Protein 1T7F (pdb70)

Sequence (258 aa):
CQPIFLNVLEAIEPGVVCAGHDNNQPDSFAALLSSLNELGERQLVHVVKWAKALPGFRNLHVDDQMAVIQYSWMGLMVFAMGWRSFTNVNSRMLYFAPDLVFNEYRMHKSRMYSQCVRMRHLSQEFGWLQITPQEFLCMKALLLFSIIP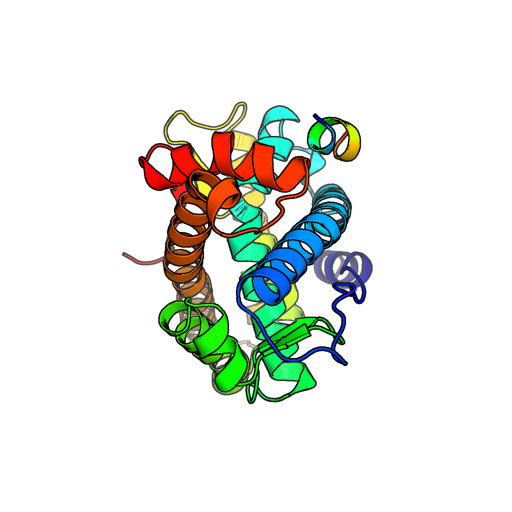VDGLKNQKFFDELRMNYIKELDRIIACKRKNPTSCSRRFYQLTKLLDSVQPIARELHQFTFDLLIKSHMVSVDFPEMMAEIISVQVPKILSGKVKPIYFHTGLLWDLLT

Foldseek 3Di:
DDPVQLVQLVVLDDDAQAQPQDPVDDDAQQRLQLSLQSSLVRVLVSLLSSQVSHPLLVVADPQVNVQLSLQQSLLLLLLVQLCCCCVPPNLQWRPSHPHRTGHQVNLVNNVNVVLRVLSSVLSNLCVVLVPDPSLSSLLSSLSSLFKFFPVADPCNPSSVVVNVVSLVVNLCVLCVPPPDPVSSVVNSVSSLVSSQSSVVSSLVVLVVVLVCLVCVVVRNHDHDDVRNVSSVPPSVCDVVPRMGGHHPPD/DVVVVVVD

InterPro domains:
  IPR000536 Nuclear hormone receptor, ligand-binding domain [PF00104] (690-869)
  IPR000536 Nuclear hormone receptor, ligand-binding domain [PS51843] (660-891)
  IPR000536 Nuclear hormone receptor, ligand-binding domain [SM00430] (698-862)
  IPR001103 Androgen receptor [PF02166] (6-446)
  IPR001103 Androgen receptor [PR00521] (6-25)
  IPR001103 Androgen receptor [PR00521] (27-45)
  IPR001103 Androgen receptor [PR00521] (166-185)
  IPR001103 Androgen receptor [PR00521] (215-235)
  IPR001103 Androgen receptor [PR00521] (261-281)
  IPR001103 Androgen receptor [PR00521] (298-318)
  IPR001103 Androgen receptor [PR00521] (343-365)
  IPR001103 Androgen receptor [PR00521] (379-398)
  IPR001103 Androgen receptor [PR00521] (429-446)
  IPR001628 Zinc finger, nuclear hormone receptor-type [PF00105] (549-617)
  IPR001628 Zinc finger, nuclear hormone receptor-type [PR00047] (551-567)
  IPR001628 Zinc finger, nuclear hormone receptor-type [PR00047] (567-582)
  IPR001628 Zinc finger, nuclear hormone receptor-type [PR00047] (600-608)
  IPR001628 Zinc finger, nuclear hormone receptor-type [PR00047] (608-616)
  IPR001628 Zinc finger, nuclear hormone receptor-type [PS00031] (551-577)
  IPR001628 Zinc finger, nuclear hormone receptor-type [PS51030] (548-623)

Radius of gyration: 18.04 Å; Cα contacts (8 Å, |Δi|>4): 314; chains: 2; bounding box: 49×42×50 Å

B-factor: mean 25.11, std 8.71, range [12.33, 57.32]

Solvent-accessible surface area: 12444 Å² total; per-residue (Å²): 180,128,70,124,29,34,62,45,3,122,86,37,60,47,58,118,23,59,2,56,21,69,71,143,108,114,35,45,15,28,40,0,8,28,15,26,7,60,8,8,23,90,20,1,51,61,15,0,117,13,0,69,48,6,42,28,0,190,96,4,77,53,49,2,17,24,15,1,1,15,16,5,6,18,6,4,19,8,0,15,4,0,34,60,0,54,72,79,24,116,8,172,41,0,38,19,0,60,32,0,31,0,66,90,130,24,1,126,64,0,149,10,92,67,21,0,40,95,2,64,88,4,0,50,46,0,23,151,31,143,9,54,71,73,4,6,16,0,0,13,0,0,4,0,0,5,6,37,24,91,130,31,16,138,46,49,169,96,0,71,91,12,26,108,51,3,38,85,27,0,64,144,23,2,48,96,192,73,206,81,103,81,39,25,72,171,18,56,124,66,0,2,88,5,6,16,44,0,14,46,6,3,117,53,12,5,75,39,15,57,63,4,29,109,89,19,141,138,32,83,6,105,31,27,103,11,10,28,69,3,0,61,70,21,0,36,62,6,33,79,37,106,2,112,37,48,100,60,57,187,56,92,4,100,97,41,10,100

Structure (mmCIF, N/CA/C/O backbone):
data_1T7F
#
_entry.id   1T7F
#
_cell.length_a   54.225
_cell.length_b   66.327
_cell.length_c   69.407
_cell.angle_alpha   90.00
_cell.angle_beta   90.00
_cell.angle_gamma   90.00
#
_symmetry.space_group_name_H-M   'P 21 21 21'
#
loop_
_entity.id
_entity.type
_entity.pdbx_description
1 polymer 'Androgen receptor'
2 polymer 'LxxLL motif peptide'
3 non-polymer 5-ALPHA-DIHYDROTESTOSTERONE
4 water water
#
loop_
_atom_site.group_PDB
_atom_site.id
_atom_site.type_symbol
_atom_site.label_atom_id
_atom_site.label_alt_id
_atom_site.label_comp_id
_atom_site.label_asym_id
_atom_site.label_entity_id
_atom_site.label_seq_id
_atom_site.pdbx_PDB_ins_code
_atom_site.Cartn_x
_atom_site.Cartn_y
_atom_site.Cartn_z
_atom_site.occupancy
_atom_site.B_iso_or_equiv
_atom_site.auth_seq_id
_atom_site.auth_comp_id
_atom_site.auth_asym_id
_atom_site.auth_atom_id
_atom_site.pdbx_PDB_model_num
ATOM 1 N N . CYS A 1 19 ? -21.351 31.645 56.181 1.00 50.12 669 CYS A N 1
ATOM 2 C CA . CYS A 1 19 ? -20.441 30.689 56.874 1.00 50.17 669 CYS A CA 1
ATOM 3 C C . CYS A 1 19 ? -19.545 29.965 55.870 1.00 47.72 669 CYS A C 1
ATOM 4 O O . CYS A 1 19 ? -20.025 29.210 55.027 1.00 48.31 669 CYS A O 1
ATOM 7 N N . GLN A 1 20 ? -18.242 30.203 55.969 1.00 45.77 670 GLN A N 1
ATOM 8 C CA . GLN A 1 20 ? -17.274 29.581 55.074 1.00 43.16 670 GLN A CA 1
ATOM 9 C C . GLN A 1 20 ? -17.058 28.101 55.386 1.00 39.03 670 GLN A C 1
ATOM 10 O O . GLN A 1 20 ? -16.939 27.710 56.548 1.00 38.17 670 GLN A O 1
ATOM 16 N N . PRO A 1 21 ? -17.022 27.255 54.345 1.00 35.58 671 PRO A N 1
ATOM 17 C CA . PRO A 1 21 ? -16.810 25.821 54.549 1.00 32.38 671 PRO A CA 1
ATOM 18 C C . PRO A 1 21 ? -15.318 25.562 54.755 1.00 29.86 671 PRO A C 1
ATOM 19 O O . PRO A 1 21 ? -14.604 25.205 53.821 1.00 28.29 671 PRO A O 1
ATOM 23 N N . ILE A 1 22 ? -14.860 25.761 55.986 1.00 27.05 672 ILE A N 1
ATOM 24 C CA . ILE A 1 22 ? -13.454 25.578 56.343 1.00 24.91 672 ILE A CA 1
ATOM 25 C C . ILE A 1 22 ? -12.843 24.266 55.855 1.00 22.08 672 ILE A C 1
ATOM 26 O O . ILE A 1 22 ? -11.832 24.277 55.154 1.00 21.11 672 ILE A O 1
ATOM 31 N N . PHE A 1 23 ? -13.445 23.144 56.237 1.00 21.93 673 PHE A N 1
ATOM 32 C CA . PHE A 1 23 ? -12.945 21.832 55.835 1.00 20.06 673 PHE A CA 1
ATOM 33 C C . PHE A 1 23 ? -12.802 21.720 54.315 1.00 20.12 673 PHE A C 1
ATOM 34 O O . PHE A 1 23 ? -11.737 21.364 53.806 1.00 17.37 673 PHE A O 1
ATOM 42 N N . LEU A 1 24 ? -13.873 22.023 53.587 1.00 19.58 674 LEU A N 1
ATOM 43 C CA . LEU A 1 24 ? -13.825 21.951 52.129 1.00 20.51 674 LEU A CA 1
ATOM 44 C C . LEU A 1 24 ? -12.842 22.942 51.530 1.00 19.43 674 LEU A C 1
ATOM 45 O O . LEU A 1 24 ? -12.180 22.635 50.539 1.00 21.04 674 LEU A O 1
ATOM 50 N N . ASN A 1 25 ? -12.748 24.128 52.125 1.00 18.73 675 ASN A N 1
ATOM 51 C CA . ASN A 1 25 ? -11.805 25.135 51.650 1.00 19.47 675 ASN A CA 1
ATOM 52 C C . ASN A 1 25 ? -10.410 24.524 51.679 1.00 17.68 675 ASN A C 1
ATOM 53 O O . ASN A 1 25 ? -9.630 24.688 50.742 1.00 17.37 675 ASN A O 1
ATOM 58 N N . VAL A 1 26 ? -10.099 23.818 52.762 1.00 16.17 676 VAL A N 1
ATOM 59 C CA . VAL A 1 26 ? -8.783 23.203 52.900 1.00 16.02 676 VAL A CA 1
ATOM 60 C C . VAL A 1 26 ? -8.547 22.121 51.858 1.00 16.78 676 VAL A C 1
ATOM 61 O O . VAL A 1 26 ? -7.508 22.114 51.197 1.00 15.02 676 VAL A O 1
ATOM 65 N N . LEU A 1 27 ? -9.500 21.204 51.704 1.00 14.96 677 LEU A N 1
ATOM 66 C CA . LEU A 1 27 ? -9.333 20.132 50.726 1.00 14.28 677 LEU A CA 1
ATOM 67 C C . LEU A 1 27 ? -9.107 20.665 49.312 1.00 16.02 677 LEU A C 1
ATOM 68 O O . LEU A 1 27 ? -8.288 20.130 48.573 1.00 15.63 677 LEU A O 1
ATOM 73 N N . GLU A 1 28 ? -9.826 21.718 48.930 1.00 15.57 678 GLU A N 1
ATOM 74 C CA . GLU A 1 28 ? -9.651 22.272 47.592 1.00 17.61 678 GLU A CA 1
ATOM 75 C C . GLU A 1 28 ? -8.278 22.923 47.459 1.00 18.18 678 GLU A C 1
ATOM 76 O O . GLU A 1 28 ? -7.607 22.788 46.436 1.00 19.13 678 GLU A O 1
ATOM 82 N N . ALA A 1 29 ? -7.862 23.615 48.513 1.00 17.06 679 ALA A N 1
ATOM 83 C CA . ALA A 1 29 ? -6.581 24.309 48.525 1.00 16.73 679 ALA A CA 1
ATOM 84 C C . ALA A 1 29 ? -5.355 23.409 48.407 1.00 17.87 679 ALA A C 1
ATOM 85 O O . ALA A 1 29 ? -4.361 23.787 47.782 1.00 18.24 679 ALA A O 1
ATOM 87 N N . ILE A 1 30 ? -5.416 22.222 49.001 1.00 17.17 680 ILE A N 1
ATOM 88 C CA . ILE A 1 30 ? -4.269 21.316 48.981 1.00 16.88 680 ILE A CA 1
ATOM 89 C C . ILE A 1 30 ? -4.277 20.279 47.866 1.00 17.74 680 ILE A C 1
ATOM 90 O O . ILE A 1 30 ? -3.313 19.531 47.715 1.00 18.03 680 ILE A O 1
ATOM 95 N N . GLU A 1 31 ? -5.355 20.238 47.092 1.00 17.05 681 GLU A N 1
ATOM 96 C CA . GLU A 1 31 ? -5.474 19.264 46.007 1.00 18.97 681 GLU A CA 1
ATOM 97 C C . GLU A 1 31 ? -4.294 19.396 45.040 1.00 19.19 681 GLU A C 1
ATOM 98 O O . GLU A 1 31 ? -4.042 20.473 44.500 1.00 20.15 681 GLU A O 1
ATOM 104 N N . PRO A 1 32 ? -3.552 18.297 44.815 1.00 20.16 682 PRO A N 1
ATOM 105 C CA . PRO A 1 32 ? -2.401 18.324 43.908 1.00 21.72 682 PRO A CA 1
ATOM 106 C C . PRO A 1 32 ? -2.762 18.744 42.496 1.00 22.74 682 PRO A C 1
ATOM 107 O O . PRO A 1 32 ? -3.875 18.503 42.027 1.00 23.14 682 PRO A O 1
ATOM 111 N N . GLY A 1 33 ? -1.811 19.381 41.828 1.00 23.56 683 GLY A N 1
ATOM 112 C CA . GLY A 1 33 ? -2.033 19.805 40.464 1.00 23.35 683 GLY A CA 1
ATOM 113 C C . GLY A 1 33 ? -1.743 18.651 39.525 1.00 22.55 683 GLY A C 1
ATOM 114 O O . GLY A 1 33 ? -1.644 17.497 39.953 1.00 22.18 683 GLY A O 1
ATOM 115 N N . VAL A 1 34 ? -1.593 18.965 38.244 1.00 21.81 684 VAL A N 1
ATOM 116 C CA . VAL A 1 34 ? -1.317 17.962 37.225 1.00 21.39 684 VAL A CA 1
ATOM 117 C C . VAL A 1 34 ? 0.059 17.322 37.379 1.00 20.35 684 VAL A C 1
ATOM 118 O O . VAL A 1 34 ? 1.052 18.009 37.6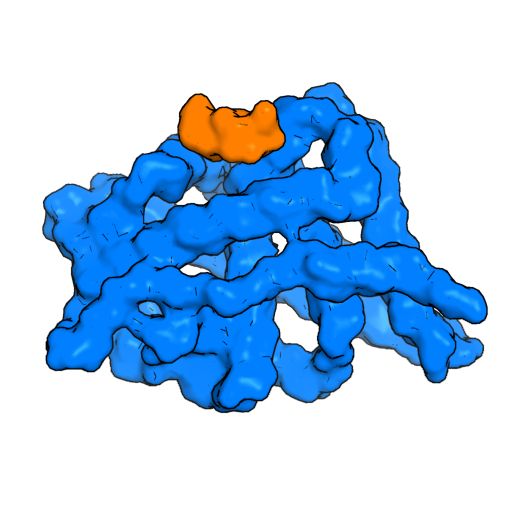42 1.00 22.57 684 VAL A O 1
ATOM 122 N N . VAL A 1 35 ? 0.117 16.004 37.216 1.00 17.97 685 VAL A N 1
ATOM 123 C CA . VAL A 1 35 ? 1.382 15.283 37.294 1.00 18.44 685 VAL A CA 1
ATOM 124 C C . VAL A 1 35 ? 1.558 14.496 35.997 1.00 17.57 685 VAL A C 1
ATOM 125 O O . VAL A 1 35 ? 0.673 13.746 35.594 1.00 17.68 685 VAL A O 1
ATOM 129 N N . CYS A 1 36 ? 2.700 14.680 35.343 1.00 18.21 686 CYS A N 1
ATOM 130 C CA . CYS A 1 36 ? 2.980 13.986 34.092 1.00 19.17 686 CYS A CA 1
ATOM 131 C C . CYS A 1 36 ? 3.855 12.765 34.334 1.00 18.31 686 CYS A C 1
ATOM 132 O O . CYS A 1 36 ? 4.631 12.721 35.291 1.00 19.38 686 CYS A O 1
ATOM 135 N N . ALA A 1 37 ? 3.730 11.778 33.454 1.00 17.79 687 ALA A N 1
ATOM 136 C CA . ALA A 1 37 ? 4.481 10.535 33.567 1.00 18.73 687 ALA A CA 1
ATOM 137 C C . ALA A 1 37 ? 5.853 10.575 32.899 1.00 19.53 687 ALA A C 1
ATOM 138 O O . ALA A 1 37 ? 6.756 9.841 33.300 1.00 20.36 687 ALA A O 1
ATOM 140 N N . GLY A 1 38 ? 5.999 11.418 31.880 1.00 20.37 688 GLY A N 1
ATOM 141 C CA . GLY A 1 38 ? 7.261 11.514 31.162 1.00 19.11 688 GLY A CA 1
ATOM 142 C C . GLY A 1 38 ? 7.372 10.445 30.086 1.00 19.72 688 GLY A C 1
ATOM 143 O O . GLY A 1 38 ? 8.457 10.162 29.577 1.00 20.73 688 GLY A O 1
ATOM 144 N N . HIS A 1 39 ? 6.237 9.853 29.735 1.00 18.67 689 HIS A N 1
ATOM 145 C CA . HIS A 1 39 ? 6.183 8.793 28.733 1.00 18.20 689 HIS A CA 1
ATOM 146 C C . HIS A 1 39 ? 6.457 9.298 27.320 1.00 18.33 689 HIS A C 1
ATOM 147 O O . HIS A 1 39 ? 6.056 10.407 26.965 1.00 19.18 689 HIS A O 1
ATOM 154 N N . ASP A 1 40 ? 7.137 8.485 26.514 1.00 19.43 690 ASP A N 1
ATOM 155 C CA . ASP A 1 40 ? 7.418 8.860 25.127 1.00 19.25 690 ASP A CA 1
ATOM 156 C C . ASP A 1 40 ? 6.294 8.303 24.259 1.00 18.76 690 ASP A C 1
ATOM 157 O O . ASP A 1 40 ? 6.285 7.119 23.919 1.00 18.94 690 ASP A O 1
ATOM 162 N N . ASN A 1 41 ? 5.352 9.170 23.908 1.00 18.95 691 ASN A N 1
ATOM 163 C CA . ASN A 1 41 ? 4.204 8.784 23.105 1.00 20.31 691 ASN A CA 1
ATOM 164 C C . ASN A 1 41 ? 4.501 8.667 21.621 1.00 23.16 691 ASN A C 1
ATOM 165 O O . ASN A 1 41 ? 3.633 8.286 20.834 1.00 23.31 691 ASN A O 1
ATOM 170 N N . ASN A 1 42 ? 5.732 8.980 21.236 1.00 22.87 692 ASN A N 1
ATOM 171 C CA . ASN A 1 42 ? 6.113 8.887 19.833 1.00 26.31 692 ASN A CA 1
ATOM 172 C C . ASN A 1 42 ? 6.580 7.473 19.490 1.00 27.58 692 ASN A C 1
ATOM 173 O O . ASN A 1 42 ? 6.641 7.096 18.318 1.00 30.63 692 ASN A O 1
ATOM 178 N N . GLN A 1 43 ? 6.895 6.689 20.517 1.00 28.67 693 GLN A N 1
ATOM 179 C CA . GLN A 1 43 ? 7.350 5.314 20.330 1.00 30.84 693 GLN A CA 1
ATOM 180 C C . GLN A 1 43 ? 6.167 4.358 20.288 1.00 30.19 693 GLN A C 1
ATOM 181 O O . GLN A 1 43 ? 5.141 4.601 20.922 1.00 29.45 693 GLN A O 1
ATOM 187 N N . PRO A 1 44 ? 6.289 3.261 19.524 1.00 29.53 694 PRO A N 1
ATOM 188 C CA . PRO A 1 44 ? 5.186 2.299 19.459 1.00 28.63 694 PRO A CA 1
ATOM 189 C C . PRO A 1 44 ? 4.998 1.730 20.866 1.00 27.44 694 PRO A C 1
ATOM 190 O O . PRO A 1 44 ? 5.969 1.581 21.606 1.00 28.98 694 PRO A O 1
ATOM 194 N N . ASP A 1 45 ? 3.762 1.415 21.233 1.00 24.98 695 ASP A N 1
ATOM 195 C CA . ASP A 1 45 ? 3.484 0.878 22.562 1.00 25.28 695 ASP A CA 1
ATOM 196 C C . ASP A 1 45 ? 4.160 -0.460 22.826 1.00 24.24 695 ASP A C 1
ATOM 197 O O . ASP A 1 45 ? 4.237 -1.313 21.943 1.00 25.25 695 ASP A O 1
ATOM 202 N N . SER A 1 46 ? 4.648 -0.632 24.050 1.00 23.99 696 SER A N 1
ATOM 203 C CA . SER A 1 46 ? 5.280 -1.878 24.463 1.00 23.29 696 SER A CA 1
ATOM 204 C C . SER A 1 46 ? 5.003 -2.057 25.949 1.00 21.76 696 SER A C 1
ATOM 205 O O . SER A 1 46 ? 4.880 -1.077 26.692 1.00 19.32 696 SER A O 1
ATOM 208 N N . PHE A 1 47 ? 4.890 -3.308 26.375 1.00 19.83 697 PHE A N 1
ATOM 209 C CA . PHE A 1 47 ? 4.631 -3.613 27.777 1.00 19.13 697 PHE A CA 1
ATOM 210 C C . PHE A 1 47 ? 5.646 -2.944 28.698 1.00 20.33 697 PHE A C 1
ATOM 211 O O . PHE A 1 47 ? 5.278 -2.231 29.630 1.00 19.38 697 PHE A O 1
ATOM 219 N N . ALA A 1 48 ? 6.927 -3.178 28.437 1.00 19.74 698 ALA A N 1
ATOM 220 C CA . ALA A 1 48 ? 7.973 -2.607 29.271 1.00 19.57 698 ALA A CA 1
ATOM 221 C C . ALA A 1 48 ? 7.899 -1.087 29.384 1.00 19.63 698 ALA A C 1
ATOM 222 O O . ALA A 1 48 ? 7.989 -0.543 30.482 1.00 19.32 698 ALA A O 1
ATOM 224 N N . ALA A 1 49 ? 7.745 -0.399 28.256 1.00 19.14 699 ALA A N 1
ATOM 225 C CA . ALA A 1 49 ? 7.682 1.059 28.280 1.00 18.51 699 ALA A CA 1
ATOM 226 C C . ALA A 1 49 ? 6.442 1.563 29.020 1.00 17.22 699 ALA A C 1
ATOM 227 O O . ALA A 1 49 ? 6.522 2.495 29.827 1.00 17.15 699 ALA A O 1
ATOM 229 N N . LEU A 1 50 ? 5.295 0.954 28.745 1.00 17.08 700 LEU A N 1
ATOM 230 C CA . LEU A 1 50 ? 4.061 1.369 29.399 1.00 15.99 700 LEU A CA 1
ATOM 231 C C . LEU A 1 50 ? 4.114 1.168 30.910 1.00 14.65 700 LEU A C 1
ATOM 232 O O . LEU A 1 50 ? 3.760 2.071 31.669 1.00 15.76 700 LEU A O 1
ATOM 237 N N . LEU A 1 51 ? 4.563 -0.003 31.354 1.00 15.67 701 LEU A N 1
ATOM 238 C CA . LEU A 1 51 ? 4.638 -0.257 32.789 1.00 15.25 701 LEU A CA 1
ATOM 239 C C . LEU A 1 51 ? 5.754 0.543 33.460 1.00 17.17 701 LEU A C 1
ATOM 240 O O . LEU A 1 51 ? 5.613 0.961 34.612 1.00 16.05 701 LEU A O 1
ATOM 245 N N . SER A 1 52 ? 6.860 0.772 32.754 1.00 17.57 702 SER A N 1
ATOM 246 C CA . SER A 1 52 ? 7.927 1.578 33.337 1.00 18.16 702 SER A CA 1
ATOM 247 C C . SER A 1 52 ? 7.411 3.010 33.542 1.00 17.10 702 SER A C 1
ATOM 248 O O . SER A 1 52 ? 7.730 3.650 34.540 1.00 15.80 702 SER A O 1
ATOM 251 N N . SER A 1 53 ? 6.606 3.506 32.601 1.00 15.84 703 SER A N 1
ATOM 252 C CA . SER A 1 53 ? 6.048 4.849 32.724 1.00 15.92 703 SER A CA 1
ATOM 253 C C . SER A 1 53 ? 5.006 4.911 33.838 1.00 14.52 703 SER A C 1
ATOM 254 O O . SER A 1 53 ? 4.920 5.903 34.560 1.00 14.99 703 SER A O 1
ATOM 257 N N . LEU A 1 54 ? 4.215 3.854 33.988 1.00 14.47 704 LEU A N 1
ATOM 258 C CA . LEU A 1 54 ? 3.236 3.837 35.066 1.00 14.92 704 LEU A CA 1
ATOM 259 C C . LEU A 1 54 ? 3.978 3.853 36.404 1.00 15.68 704 LEU A C 1
ATOM 260 O O . LEU A 1 54 ? 3.580 4.561 37.320 1.00 14.44 704 LEU A O 1
ATOM 265 N N . ASN A 1 55 ? 5.070 3.092 36.502 1.00 15.45 705 ASN A N 1
ATOM 266 C CA . ASN A 1 55 ? 5.858 3.055 37.736 1.00 15.80 705 ASN A CA 1
ATOM 267 C C . ASN A 1 55 ? 6.444 4.432 38.060 1.00 16.12 705 ASN A C 1
ATOM 268 O O . ASN A 1 55 ? 6.411 4.868 39.211 1.00 15.43 705 ASN A O 1
ATOM 273 N N . GLU A 1 56 ? 6.975 5.115 37.048 1.00 16.85 706 GLU A N 1
ATOM 274 C CA . GLU A 1 56 ? 7.543 6.449 37.245 1.00 16.64 706 GLU A CA 1
ATOM 275 C C . GLU A 1 56 ? 6.438 7.423 37.665 1.00 15.24 706 GLU A C 1
ATOM 276 O O . GLU A 1 56 ? 6.652 8.280 38.519 1.00 17.05 706 GLU A O 1
ATOM 282 N N . LEU A 1 57 ? 5.254 7.282 37.071 1.00 14.73 707 LEU A N 1
ATOM 283 C CA . LEU A 1 57 ? 4.127 8.145 37.418 1.00 15.45 707 LEU A CA 1
ATOM 284 C C . LEU A 1 57 ? 3.739 7.885 38.874 1.00 16.19 707 LEU A C 1
ATOM 285 O O . LEU A 1 57 ? 3.395 8.808 39.611 1.00 15.58 707 LEU A O 1
ATOM 290 N N . GLY A 1 58 ? 3.791 6.620 39.280 1.00 14.66 708 GLY A N 1
ATOM 291 C CA . GLY A 1 58 ? 3.468 6.278 40.651 1.00 16.29 708 GLY A CA 1
ATOM 292 C C . GLY A 1 58 ? 4.439 6.948 41.603 1.00 16.71 708 GLY A C 1
ATOM 293 O O . GLY A 1 58 ? 4.042 7.499 42.630 1.00 16.58 708 GLY A O 1
ATOM 294 N N . GLU A 1 59 ? 5.723 6.906 41.259 1.00 16.40 709 GLU A N 1
ATOM 295 C CA . GLU A 1 59 ? 6.752 7.520 42.094 1.00 18.53 709 GLU A CA 1
ATOM 296 C C . GLU A 1 59 ? 6.518 9.031 42.200 1.00 17.89 709 GLU A C 1
ATOM 297 O O . GLU A 1 59 ? 6.610 9.609 43.282 1.00 19.58 709 GLU A O 1
ATOM 303 N N . ARG A 1 60 ? 6.209 9.663 41.074 1.00 16.93 710 ARG A N 1
ATOM 304 C CA . ARG A 1 60 ? 5.958 11.098 41.050 1.00 16.78 710 ARG A CA 1
ATOM 305 C C . ARG A 1 60 ? 4.710 11.459 41.838 1.00 17.66 710 ARG A C 1
ATOM 306 O O . ARG A 1 60 ? 4.713 12.436 42.590 1.00 18.19 710 ARG A O 1
ATOM 314 N N . GLN A 1 61 ? 3.644 10.676 41.674 1.00 16.74 711 GLN A N 1
ATOM 315 C CA . GLN A 1 61 ? 2.416 10.937 42.410 1.00 17.08 711 GLN A CA 1
ATOM 316 C C . GLN A 1 61 ? 2.604 10.694 43.907 1.00 17.69 711 GLN A C 1
ATOM 317 O O . GLN A 1 61 ? 2.010 11.388 44.721 1.00 18.09 711 GLN A O 1
ATOM 327 N N . LEU A 1 62 ? 3.431 9.719 44.271 1.00 17.14 712 LEU A N 1
ATOM 328 C CA . LEU A 1 62 ? 3.662 9.436 45.686 1.00 18.62 712 LEU A CA 1
ATOM 329 C C . LEU A 1 62 ? 4.204 10.674 46.389 1.00 17.41 712 LEU A C 1
ATOM 330 O O . LEU A 1 62 ? 3.851 10.952 47.535 1.00 17.50 712 LEU A O 1
ATOM 335 N N . VAL A 1 63 ? 5.057 11.425 45.696 1.00 17.30 713 VAL A N 1
ATOM 336 C CA . VAL A 1 63 ? 5.621 12.645 46.266 1.00 18.27 713 VAL A CA 1
ATOM 337 C C . VAL A 1 63 ? 4.499 13.630 46.572 1.00 18.33 713 VAL A C 1
ATOM 338 O O . VAL A 1 63 ? 4.471 14.241 47.644 1.00 18.92 713 VAL A O 1
ATOM 342 N N . HIS A 1 64 ? 3.568 13.773 45.632 1.00 18.33 714 HIS A N 1
ATOM 343 C CA . HIS A 1 64 ? 2.443 14.683 45.821 1.00 19.11 714 HIS A CA 1
ATOM 344 C C . HIS A 1 64 ? 1.472 14.180 46.883 1.00 19.45 714 HIS A C 1
ATOM 345 O O . HIS A 1 64 ? 0.897 14.980 47.613 1.00 18.50 714 HIS A O 1
ATOM 352 N N . VAL A 1 65 ? 1.290 12.864 46.971 1.00 17.62 715 VAL A N 1
ATOM 353 C CA . VAL A 1 65 ? 0.385 12.299 47.971 1.00 18.30 715 VAL A CA 1
ATOM 354 C C . VAL A 1 65 ? 0.902 12.575 49.380 1.00 17.34 715 VAL A C 1
ATOM 355 O O . VAL A 1 65 ? 0.131 12.890 50.281 1.00 17.33 715 VAL A O 1
ATOM 359 N N . VAL A 1 66 ? 2.211 12.451 49.573 1.00 15.79 716 VAL A N 1
ATOM 360 C CA . VAL A 1 66 ? 2.788 12.709 50.884 1.00 17.70 716 VAL A CA 1
ATOM 361 C C . VAL A 1 66 ? 2.617 14.180 51.271 1.00 17.88 716 VAL A C 1
ATOM 362 O O . VAL A 1 66 ? 2.239 14.485 52.396 1.00 20.23 716 VAL A O 1
ATOM 366 N N . LYS A 1 67 ? 2.883 15.088 50.335 1.00 18.41 717 LYS A N 1
ATOM 367 C CA . LYS A 1 67 ? 2.752 16.523 50.607 1.00 18.92 717 LYS A CA 1
ATOM 368 C C . LYS A 1 67 ? 1.292 16.874 50.898 1.00 18.55 717 LYS A C 1
ATOM 369 O O . LYS A 1 67 ? 0.996 17.700 51.757 1.00 19.41 717 LYS A O 1
ATOM 375 N N . TRP A 1 68 ? 0.390 16.229 50.171 1.00 18.00 718 TRP A N 1
ATOM 376 C CA . TRP A 1 68 ? -1.048 16.427 50.331 1.00 17.08 718 TRP A CA 1
ATOM 377 C C . TRP A 1 68 ? -1.514 15.893 51.690 1.00 16.97 718 TRP A C 1
ATOM 378 O O . TRP A 1 68 ? -2.163 16.601 52.465 1.00 17.24 718 TRP A O 1
ATOM 389 N N . ALA A 1 69 ? -1.179 14.639 51.976 1.00 17.56 719 ALA A N 1
ATOM 390 C CA . ALA A 1 69 ? -1.582 14.013 53.231 1.00 17.27 719 ALA A CA 1
ATOM 391 C C . ALA A 1 69 ? -1.144 14.815 54.448 1.00 18.36 719 ALA A C 1
ATOM 392 O O . ALA A 1 69 ? -1.922 15.029 55.380 1.00 17.76 719 ALA A O 1
ATOM 394 N N . LYS A 1 70 ? 0.106 15.257 54.442 1.00 18.21 720 LYS A N 1
ATOM 395 C CA . LYS A 1 70 ? 0.636 16.025 55.562 1.00 21.81 720 LYS A CA 1
ATOM 396 C C . LYS A 1 70 ? -0.111 17.334 55.801 1.00 20.72 720 LYS A C 1
ATOM 397 O O . LYS A 1 70 ? -0.040 17.902 56.893 1.00 22.77 720 LYS A O 1
ATOM 403 N N . ALA A 1 71 ? -0.819 17.813 54.785 1.00 19.27 721 ALA A N 1
ATOM 404 C CA . ALA A 1 71 ? -1.565 19.063 54.900 1.00 18.67 721 ALA A CA 1
ATOM 405 C C . ALA A 1 71 ? -3.052 18.855 55.192 1.00 17.30 721 ALA A C 1
ATOM 406 O O . ALA A 1 71 ? -3.819 19.816 55.274 1.00 17.32 721 ALA A O 1
ATOM 408 N N . LEU A 1 72 ? -3.465 17.602 55.346 1.00 17.04 722 LEU A N 1
ATOM 409 C CA . LEU A 1 72 ? -4.865 17.308 55.636 1.00 16.76 722 LEU A CA 1
ATOM 410 C C . LEU A 1 72 ? -5.235 17.661 57.071 1.00 17.48 722 LEU A C 1
ATOM 411 O O . LEU A 1 72 ? -4.435 17.495 57.987 1.00 17.77 722 LEU A O 1
ATOM 416 N N . PRO A 1 73 ? -6.462 18.154 57.283 1.00 18.63 723 PRO A N 1
ATOM 417 C CA . PRO A 1 73 ? -6.867 18.494 58.647 1.00 18.86 723 PRO A CA 1
ATOM 418 C C . PRO A 1 73 ? -6.685 17.304 59.589 1.00 20.02 723 PRO A C 1
ATOM 419 O O . PRO A 1 73 ? -7.157 16.203 59.306 1.00 20.07 723 PRO A O 1
ATOM 423 N N . GLY A 1 74 ? -5.985 17.533 60.695 1.00 19.61 724 GLY A N 1
ATOM 424 C CA . GLY A 1 74 ? -5.771 16.499 61.692 1.00 20.35 724 GLY A CA 1
ATOM 425 C C . GLY A 1 74 ? -4.773 15.384 61.422 1.00 22.31 724 GLY A C 1
ATOM 426 O O . GLY A 1 74 ? -4.541 14.555 62.298 1.00 21.32 724 GLY A O 1
ATOM 427 N N . PHE A 1 75 ? -4.174 15.356 60.236 1.00 20.64 725 PHE A N 1
ATOM 428 C CA . PHE A 1 75 ? -3.222 14.300 59.902 1.00 23.52 725 PHE A CA 1
ATOM 429 C C . PHE A 1 75 ? -2.027 14.231 60.851 1.00 25.58 725 PHE A C 1
ATOM 430 O O . PHE A 1 75 ? -1.542 13.141 61.172 1.00 24.55 725 PHE A O 1
ATOM 438 N N . ARG A 1 76 ? -1.551 15.390 61.290 1.00 28.33 726 ARG A N 1
ATOM 439 C CA . ARG A 1 76 ? -0.410 15.443 62.197 1.00 32.07 726 ARG A CA 1
ATOM 440 C C . ARG A 1 76 ? -0.729 14.911 63.588 1.00 31.70 726 ARG A C 1
ATOM 441 O O . ARG A 1 76 ? 0.180 14.674 64.381 1.00 32.61 726 ARG A O 1
ATOM 449 N N . ASN A 1 77 ? -2.012 14.723 63.890 1.00 31.25 727 ASN A N 1
ATOM 450 C CA . ASN A 1 77 ? -2.399 14.191 65.195 1.00 32.08 727 ASN A CA 1
ATOM 451 C C . ASN A 1 77 ? -2.000 12.723 65.287 1.00 30.39 727 ASN A C 1
ATOM 452 O O . ASN A 1 77 ? -1.880 12.167 66.381 1.00 30.03 727 ASN A O 1
ATOM 457 N N . LEU A 1 78 ? -1.808 12.097 64.130 1.00 28.29 728 LEU A N 1
ATOM 458 C CA . LEU A 1 78 ? -1.428 10.692 64.073 1.00 28.06 728 LEU A CA 1
ATOM 459 C C . LEU A 1 78 ? 0.027 10.497 64.461 1.00 27.80 728 LEU A C 1
ATOM 460 O O . LEU A 1 78 ? 0.871 11.356 64.207 1.00 26.55 728 LEU A O 1
ATOM 465 N N . HIS A 1 79 ? 0.320 9.363 65.085 1.00 28.60 729 HIS A N 1
ATOM 466 C CA . HIS A 1 79 ? 1.693 9.063 65.454 1.00 30.38 729 HIS A CA 1
ATOM 467 C C . HIS A 1 79 ? 2.438 9.035 64.120 1.00 31.03 729 HIS A C 1
ATOM 468 O O . HIS A 1 79 ? 1.905 8.543 63.126 1.00 29.39 729 HIS A O 1
ATOM 475 N N . VAL A 1 80 ? 3.653 9.572 64.089 1.00 31.50 730 VAL A N 1
ATOM 476 C CA . VAL A 1 80 ? 4.425 9.610 62.852 1.00 33.19 730 VAL A CA 1
ATOM 477 C C . VAL A 1 80 ? 4.538 8.248 62.167 1.00 33.01 730 VAL A C 1
ATOM 478 O O . VAL A 1 80 ? 4.516 8.160 60.937 1.00 32.81 730 VAL A O 1
ATOM 482 N N . ASP A 1 81 ? 4.659 7.185 62.956 1.00 32.08 731 ASP A N 1
ATOM 483 C CA . ASP A 1 81 ? 4.761 5.841 62.399 1.00 31.45 731 ASP A CA 1
ATOM 484 C C . ASP A 1 81 ? 3.469 5.477 61.678 1.00 30.01 731 ASP A C 1
ATOM 485 O O . ASP A 1 81 ? 3.485 4.751 60.684 1.00 30.22 731 ASP A O 1
ATOM 490 N N . ASP A 1 82 ? 2.353 5.995 62.180 1.00 27.79 732 ASP A N 1
ATOM 491 C CA . ASP A 1 82 ? 1.058 5.725 61.578 1.00 26.29 732 ASP A CA 1
ATOM 492 C C . ASP A 1 82 ? 0.842 6.594 60.345 1.00 25.89 732 ASP A C 1
ATOM 493 O O . ASP A 1 82 ? 0.149 6.189 59.414 1.00 25.19 732 ASP A O 1
ATOM 498 N N . GLN A 1 83 ? 1.430 7.786 60.342 1.00 25.38 733 GLN A N 1
ATOM 499 C CA . GLN A 1 83 ? 1.314 8.680 59.193 1.00 23.86 733 GLN A CA 1
ATOM 500 C C . GLN A 1 83 ? 1.937 7.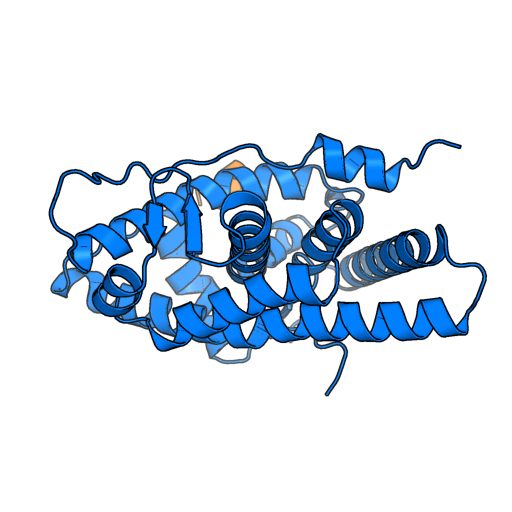949 58.015 1.00 24.73 733 GLN A C 1
ATOM 501 O O . GLN A 1 83 ? 1.392 7.919 56.913 1.00 22.49 733 GLN A O 1
ATOM 507 N N . MET A 1 84 ? 3.095 7.354 58.276 1.00 23.90 734 MET A N 1
ATOM 508 C CA . MET A 1 84 ? 3.838 6.600 57.278 1.00 25.24 734 MET A CA 1
ATOM 509 C C . MET A 1 84 ? 3.015 5.416 56.776 1.00 23.73 734 MET A C 1
ATOM 510 O O . MET A 1 84 ? 2.818 5.233 55.570 1.00 21.93 734 MET A O 1
ATOM 515 N N . ALA A 1 85 ? 2.545 4.612 57.722 1.00 21.85 735 ALA A N 1
ATOM 516 C CA . ALA A 1 85 ? 1.755 3.429 57.426 1.00 22.49 735 ALA A CA 1
ATOM 517 C C . ALA A 1 85 ? 0.531 3.688 56.554 1.00 22.40 735 ALA A C 1
ATOM 518 O O . ALA A 1 85 ? 0.347 3.019 55.537 1.00 22.15 735 ALA A O 1
ATOM 520 N N . VAL A 1 86 ? -0.308 4.645 56.945 1.00 21.17 736 VAL A N 1
ATOM 521 C CA . VAL A 1 86 ? -1.512 4.925 56.168 1.00 21.16 736 VAL A CA 1
ATOM 522 C C . VAL A 1 86 ? -1.198 5.307 54.725 1.00 18.90 736 VAL A C 1
ATOM 523 O O . VAL A 1 86 ? -1.909 4.908 53.811 1.00 19.05 736 VAL A O 1
ATOM 527 N N . ILE A 1 87 ? -0.131 6.070 54.517 1.00 18.78 737 ILE A N 1
ATOM 528 C CA . ILE A 1 87 ? 0.244 6.454 53.161 1.00 17.80 737 ILE A CA 1
ATOM 529 C C . ILE A 1 87 ? 0.710 5.211 52.398 1.00 17.40 737 ILE A C 1
ATOM 530 O O . ILE A 1 87 ? 0.298 4.979 51.263 1.00 17.11 737 ILE A O 1
ATOM 535 N N . GLN A 1 88 ? 1.564 4.410 53.035 1.00 17.52 738 GLN A N 1
ATOM 536 C CA . GLN A 1 88 ? 2.096 3.201 52.414 1.00 17.64 738 GLN A CA 1
ATOM 537 C C . GLN A 1 88 ? 1.038 2.171 52.048 1.00 18.26 738 GLN A C 1
ATOM 538 O O . GLN A 1 88 ? 1.196 1.425 51.086 1.00 18.41 738 GLN A O 1
ATOM 544 N N . TYR A 1 89 ? -0.049 2.125 52.806 1.00 16.50 739 TYR A N 1
ATOM 545 C CA . TYR A 1 89 ? -1.089 1.152 52.513 1.00 18.45 739 TYR A CA 1
ATOM 546 C C . TYR A 1 89 ? -2.190 1.649 51.593 1.00 18.41 739 TYR A C 1
ATOM 547 O O . TYR A 1 89 ? -2.747 0.878 50.813 1.00 18.74 739 TYR A O 1
ATOM 556 N N . SER A 1 90 ? -2.487 2.941 51.666 1.00 17.12 740 SER A N 1
ATOM 557 C CA . SER A 1 90 ? -3.576 3.493 50.884 1.00 18.01 740 SER A CA 1
ATOM 558 C C . SER A 1 90 ? -3.254 4.162 49.557 1.00 17.25 740 SER A C 1
ATOM 559 O O . SER A 1 90 ? -4.176 4.520 48.825 1.00 17.02 740 SER A O 1
ATOM 562 N N . TRP A 1 91 ? -1.976 4.330 49.229 1.00 16.89 741 TRP A N 1
ATOM 563 C CA . TRP A 1 91 ? -1.642 5.017 47.982 1.00 16.60 741 TRP A CA 1
ATOM 564 C C . TRP A 1 91 ? -2.301 4.458 46.723 1.00 16.64 741 TRP A C 1
ATOM 565 O O . TRP A 1 91 ? -2.773 5.226 45.883 1.00 14.92 741 TRP A O 1
ATOM 576 N N . MET A 1 92 ? -2.3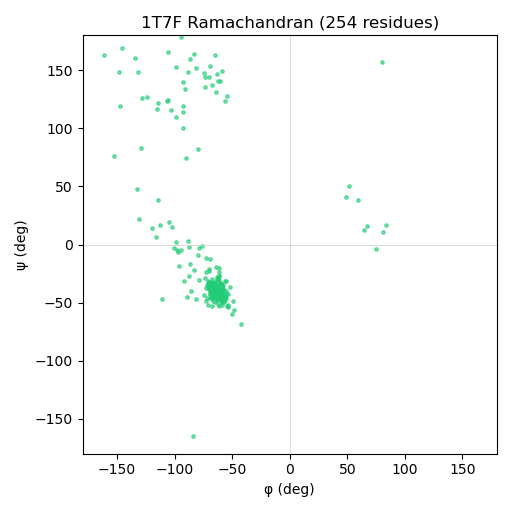50 3.136 46.582 1.00 15.87 742 MET A N 1
ATOM 577 C CA . MET A 1 92 ? -2.951 2.548 45.390 1.00 15.67 742 MET A CA 1
ATOM 578 C C . MET A 1 92 ? -4.402 2.979 45.248 1.00 15.97 742 MET A C 1
ATOM 579 O O . MET A 1 92 ? -4.809 3.470 44.200 1.00 14.92 742 MET A O 1
ATOM 584 N N . GLY A 1 93 ? -5.182 2.799 46.307 1.00 15.24 743 GLY A N 1
ATOM 585 C CA . GLY A 1 93 ? -6.580 3.191 46.246 1.00 16.42 743 GLY A CA 1
ATOM 586 C C . GLY A 1 93 ? -6.744 4.674 45.960 1.00 16.27 743 GLY A C 1
ATOM 587 O O . GLY A 1 93 ? -7.556 5.069 45.116 1.00 17.27 743 GLY A O 1
ATOM 588 N N . LEU A 1 94 ? -5.969 5.498 46.659 1.00 15.19 744 LEU A N 1
ATOM 589 C CA . LEU A 1 94 ? -6.036 6.948 46.476 1.00 16.62 744 LEU A CA 1
ATOM 590 C C . LEU A 1 94 ? -5.778 7.329 45.027 1.00 17.22 744 LEU A C 1
ATOM 591 O O . LEU A 1 94 ? -6.535 8.093 44.428 1.00 17.22 744 LEU A O 1
ATOM 596 N N . MET A 1 95 ? -4.704 6.788 44.461 1.00 15.52 745 MET A N 1
ATOM 597 C CA . MET A 1 95 ? -4.343 7.119 43.094 1.00 15.45 745 MET A CA 1
ATOM 598 C C . MET A 1 95 ? -5.315 6.597 42.050 1.00 15.14 745 MET A C 1
ATOM 599 O O . MET A 1 95 ? -5.538 7.251 41.033 1.00 15.59 745 MET A O 1
ATOM 604 N N . VAL A 1 96 ? -5.888 5.424 42.296 1.00 15.71 746 VAL A N 1
ATOM 605 C CA . VAL A 1 96 ? -6.847 4.858 41.362 1.00 15.63 746 VAL A CA 1
ATOM 606 C C . VAL A 1 96 ? -8.121 5.695 41.378 1.00 16.00 746 VAL A C 1
ATOM 607 O O . VAL A 1 96 ? -8.691 5.985 40.330 1.00 16.30 746 VAL A O 1
ATOM 611 N N . PHE A 1 97 ? -8.554 6.093 42.570 1.00 14.76 747 PHE A N 1
ATOM 612 C CA . PHE A 1 97 ? -9.764 6.906 42.703 1.00 15.84 747 PHE A CA 1
ATOM 613 C C . PHE A 1 97 ? -9.592 8.232 41.954 1.00 17.19 747 PHE A C 1
ATOM 614 O O . PHE A 1 97 ? -10.470 8.654 41.195 1.00 16.98 747 PHE A O 1
ATOM 622 N N . ALA A 1 98 ? -8.454 8.888 42.160 1.00 14.93 748 ALA A N 1
ATOM 623 C CA . ALA A 1 98 ? -8.197 10.157 41.497 1.00 14.50 748 ALA A CA 1
ATOM 624 C C . ALA A 1 98 ? -8.096 9.973 39.985 1.00 15.91 748 ALA A C 1
ATOM 625 O O . ALA A 1 98 ? -8.548 10.823 39.214 1.00 15.79 748 ALA A O 1
ATOM 627 N N . MET A 1 99 ? -7.491 8.869 39.559 1.00 15.09 749 MET A N 1
ATOM 628 C CA . MET A 1 99 ? -7.355 8.605 38.131 1.00 14.99 749 MET A CA 1
ATOM 629 C C . MET A 1 99 ? -8.748 8.438 37.524 1.00 16.36 749 MET A C 1
ATOM 630 O O . MET A 1 99 ? -9.026 8.928 36.424 1.00 16.21 749 MET A O 1
ATOM 635 N N . GLY A 1 100 ? -9.629 7.764 38.256 1.00 16.44 750 GLY A N 1
ATOM 636 C CA . GLY A 1 100 ? -10.988 7.566 37.774 1.00 16.14 750 GLY A CA 1
ATOM 637 C C . GLY A 1 100 ? -11.701 8.895 37.584 1.00 15.69 750 GLY A C 1
ATOM 638 O O . GLY A 1 100 ? -12.421 9.088 36.606 1.00 15.94 750 GLY A O 1
ATOM 639 N N . TRP A 1 101 ? -11.497 9.811 38.524 1.00 16.59 751 TRP A N 1
ATOM 640 C CA . TRP A 1 101 ? -12.109 11.135 38.461 1.00 15.17 751 TRP A CA 1
ATOM 641 C C . TRP A 1 101 ? -11.568 11.901 37.248 1.00 16.88 751 TRP A C 1
ATOM 642 O O . TRP A 1 101 ? -12.334 12.512 36.502 1.00 16.56 751 TRP A O 1
ATOM 653 N N . ARG A 1 102 ? -10.250 11.853 37.041 1.00 16.56 752 ARG A N 1
ATOM 654 C CA . ARG A 1 102 ? -9.634 12.535 35.897 1.00 17.74 752 ARG A CA 1
ATOM 655 C C . ARG A 1 102 ? -10.175 11.987 34.584 1.00 17.55 752 ARG A C 1
ATOM 656 O O . ARG A 1 102 ? -10.408 12.735 33.628 1.00 17.69 752 ARG A O 1
ATOM 664 N N . SER A 1 103 ? -10.338 10.671 34.532 1.00 17.86 753 SER A N 1
ATOM 665 C CA . SER A 1 103 ? -10.834 10.014 33.333 1.00 18.43 753 SER A CA 1
ATOM 666 C C . SER A 1 103 ? -12.247 10.480 33.036 1.00 20.71 753 SER A C 1
ATOM 667 O O . SER A 1 103 ? -12.614 10.689 31.881 1.00 20.58 753 SER A O 1
ATOM 670 N N . PHE A 1 104 ? -13.039 10.650 34.086 1.00 19.18 754 PHE A N 1
ATOM 671 C CA . PHE A 1 104 ? -14.410 11.093 33.899 1.00 21.60 754 PHE A CA 1
ATOM 672 C C . PHE A 1 104 ? -14.473 12.550 33.463 1.00 22.16 754 PHE A C 1
ATOM 673 O O . PHE A 1 104 ? -15.115 12.882 32.464 1.00 23.53 754 PHE A O 1
ATOM 681 N N . THR A 1 105 ? -13.797 13.415 34.210 1.00 21.47 755 THR A N 1
ATOM 682 C CA . THR A 1 105 ? -13.812 14.840 33.917 1.00 22.82 755 THR A CA 1
ATOM 683 C C . THR A 1 105 ? -13.144 15.236 32.609 1.00 21.87 755 THR A C 1
ATOM 684 O O . THR A 1 105 ? -13.650 16.097 31.895 1.00 22.87 755 THR A O 1
ATOM 688 N N . ASN A 1 106 ? -12.026 14.599 32.279 1.00 22.16 756 ASN A N 1
ATOM 689 C CA . ASN A 1 106 ? -11.301 14.956 31.066 1.00 21.98 756 ASN A CA 1
ATOM 690 C C . ASN A 1 106 ? -11.738 14.288 29.767 1.00 22.17 756 ASN A C 1
ATOM 691 O O . ASN A 1 106 ? -11.777 14.941 28.724 1.00 23.73 756 ASN A O 1
ATOM 696 N N . VAL A 1 107 ? -12.068 13.003 29.817 1.00 22.38 757 VAL A N 1
ATOM 697 C CA . VAL A 1 107 ? -12.461 12.294 28.604 1.00 23.38 757 VAL A CA 1
ATOM 698 C C . VAL A 1 107 ? -13.741 11.476 28.706 1.00 23.73 757 VAL A C 1
ATOM 699 O O . VAL A 1 107 ? -13.957 10.554 27.921 1.00 24.43 757 VAL A O 1
ATOM 703 N N . ASN A 1 108 ? -14.591 11.826 29.666 1.00 24.58 758 ASN A N 1
ATOM 704 C CA . ASN A 1 108 ? -15.860 11.134 29.874 1.00 26.71 758 ASN A CA 1
ATOM 705 C C . ASN A 1 108 ? -15.722 9.612 29.919 1.00 28.60 758 ASN A C 1
ATOM 706 O O . ASN A 1 108 ? -16.544 8.881 29.361 1.00 28.73 758 ASN A O 1
ATOM 711 N N . SER A 1 109 ? -14.671 9.146 30.587 1.00 27.52 759 SER A N 1
ATOM 712 C CA . SER A 1 109 ? -14.413 7.717 30.748 1.00 28.35 759 SER A CA 1
ATOM 713 C C . SER A 1 109 ? -14.110 6.959 29.459 1.00 28.18 759 SER A C 1
ATOM 714 O O . SER A 1 109 ? -14.106 5.727 29.452 1.00 29.45 759 SER A O 1
ATOM 717 N N . ARG A 1 110 ? -13.854 7.680 28.374 1.00 28.12 760 ARG A N 1
ATOM 718 C CA . ARG A 1 110 ? -13.551 7.043 27.095 1.00 28.56 760 ARG A CA 1
ATOM 719 C C . ARG A 1 110 ? -12.204 6.320 27.168 1.00 27.41 760 ARG A C 1
ATOM 720 O O . ARG A 1 110 ? -11.984 5.317 26.488 1.00 29.00 760 ARG A O 1
ATOM 728 N N . MET A 1 111 ? -11.307 6.837 28.001 1.00 24.54 761 MET A N 1
ATOM 729 C CA . MET A 1 111 ? -9.983 6.251 28.174 1.00 21.98 761 MET A CA 1
ATOM 730 C C . MET A 1 111 ? -9.569 6.446 29.624 1.00 20.29 761 MET A C 1
ATOM 731 O O . MET A 1 111 ? -10.224 7.186 30.356 1.00 18.71 761 MET A O 1
ATOM 736 N N . LEU A 1 112 ? -8.491 5.780 30.037 1.00 17.98 762 LEU A N 1
ATOM 737 C CA . LEU A 1 112 ? -7.988 5.922 31.400 1.00 17.05 762 LEU A CA 1
ATOM 738 C C . LEU A 1 112 ? -6.945 7.033 31.372 1.00 17.40 762 LEU A C 1
ATOM 739 O O . LEU A 1 112 ? -5.884 6.906 30.748 1.00 16.63 762 LEU A O 1
ATOM 744 N N . TYR A 1 113 ? -7.262 8.127 32.049 1.00 16.66 763 TYR A N 1
ATOM 745 C CA . TYR A 1 113 ? -6.395 9.292 32.077 1.00 16.33 763 TYR A CA 1
ATOM 746 C C . TYR A 1 113 ? -5.392 9.234 33.228 1.00 14.88 763 TYR A C 1
ATOM 747 O O . TYR A 1 113 ? -5.525 9.936 34.234 1.00 15.80 763 TYR A O 1
ATOM 756 N N . PHE A 1 114 ? -4.383 8.385 33.083 1.00 15.60 764 PHE A N 1
ATOM 757 C CA . PHE A 1 114 ? -3.368 8.271 34.122 1.00 15.75 764 PHE A CA 1
ATOM 758 C C . PHE A 1 114 ? -2.660 9.609 34.271 1.00 14.04 764 PHE A C 1
ATOM 759 O O . PHE A 1 114 ? -2.411 10.062 35.383 1.00 14.80 764 PHE A O 1
ATOM 767 N N . ALA A 1 115 ? -2.357 10.238 33.139 1.00 15.12 765 ALA A N 1
ATOM 768 C CA . ALA A 1 115 ? -1.695 11.537 33.117 1.00 15.37 765 ALA A CA 1
ATOM 769 C C . ALA A 1 115 ? -1.929 12.134 31.735 1.00 15.04 765 ALA A C 1
ATOM 770 O O . ALA A 1 115 ? -2.301 11.418 30.800 1.00 16.42 765 ALA A O 1
ATOM 772 N N . PRO A 1 116 ? -1.715 13.449 31.585 1.00 16.85 766 PRO A N 1
ATOM 773 C CA . PRO A 1 116 ? -1.930 14.070 30.275 1.00 18.45 766 PRO A CA 1
ATOM 774 C C . PRO A 1 116 ? -1.121 13.382 29.182 1.00 18.19 766 PRO A C 1
ATOM 775 O O . PRO A 1 116 ? -1.549 13.317 28.026 1.00 17.59 766 PRO A O 1
ATOM 779 N N . ASP A 1 117 ? 0.044 12.861 29.561 1.00 17.64 767 ASP A N 1
ATOM 780 C CA . ASP A 1 117 ? 0.931 12.182 28.619 1.00 17.90 767 ASP A CA 1
ATOM 781 C C . ASP A 1 117 ? 0.921 10.663 28.764 1.00 18.03 767 ASP A C 1
ATOM 782 O O . ASP A 1 117 ? 1.842 9.980 28.322 1.00 18.35 767 ASP A O 1
ATOM 787 N N . LEU A 1 118 ? -0.119 10.132 29.395 1.00 16.96 768 LEU A N 1
ATOM 788 C CA . LEU A 1 118 ? -0.238 8.686 29.552 1.00 17.16 768 LEU A CA 1
ATOM 789 C C . LEU A 1 118 ? -1.715 8.353 29.650 1.00 17.76 768 LEU A C 1
ATOM 790 O O . LEU A 1 118 ? -2.246 8.103 30.731 1.00 16.97 768 LEU A O 1
ATOM 795 N N . VAL A 1 119 ? -2.368 8.386 28.494 1.00 15.58 769 VAL A N 1
ATOM 796 C CA . VAL A 1 119 ? -3.791 8.094 28.381 1.00 17.22 769 VAL A CA 1
ATOM 797 C C . VAL A 1 119 ? -3.937 6.728 27.723 1.00 17.11 769 VAL A C 1
ATOM 798 O O . VAL A 1 119 ? -3.436 6.502 26.623 1.00 17.95 769 VAL A O 1
ATOM 802 N N . PHE A 1 120 ? -4.630 5.821 28.398 1.00 16.45 770 PHE A N 1
ATOM 803 C CA . PHE A 1 120 ? -4.813 4.468 27.890 1.00 16.69 770 PHE A CA 1
ATOM 804 C C . PHE A 1 120 ? -6.068 4.221 27.068 1.00 17.78 770 PHE A C 1
ATOM 805 O O . PHE A 1 120 ? -7.183 4.396 27.560 1.00 19.24 770 PHE A O 1
ATOM 813 N N . ASN A 1 121 ? -5.879 3.821 25.815 1.00 18.43 771 ASN A N 1
ATOM 814 C CA . ASN A 1 121 ? -7.002 3.443 24.968 1.00 19.39 771 ASN A CA 1
ATOM 815 C C . ASN A 1 121 ? -7.047 1.920 25.163 1.00 19.62 771 ASN A C 1
ATOM 816 O O . ASN A 1 121 ? -6.216 1.374 25.896 1.00 18.05 771 ASN A O 1
ATOM 821 N N . GLU A 1 122 ? -7.997 1.231 24.536 1.00 19.14 772 GLU A N 1
ATOM 822 C CA . GLU A 1 122 ? -8.101 -0.215 24.703 1.00 20.23 772 GLU A CA 1
ATOM 823 C C . GLU A 1 122 ? -6.835 -0.966 24.289 1.00 19.43 772 GLU A C 1
ATOM 824 O O . GLU A 1 122 ? -6.475 -1.968 24.904 1.00 19.35 772 GLU A O 1
ATOM 830 N N . TYR A 1 123 ? -6.163 -0.486 23.246 1.00 19.01 773 TYR A N 1
ATOM 831 C CA . TYR A 1 123 ? -4.945 -1.140 22.776 1.00 18.14 773 TYR A CA 1
ATOM 832 C C . TYR A 1 123 ? -3.888 -1.154 23.878 1.00 18.70 773 TYR A C 1
ATOM 833 O O . TYR A 1 123 ? -3.226 -2.169 24.104 1.00 18.49 773 TYR A O 1
ATOM 842 N N . ARG A 1 124 ? -3.733 -0.023 24.558 1.00 18.16 774 ARG A N 1
ATOM 843 C CA . ARG A 1 124 ? -2.767 0.077 25.643 1.00 17.82 774 ARG A CA 1
ATOM 844 C C . ARG A 1 124 ? -3.197 -0.749 26.844 1.00 18.01 774 ARG A C 1
ATOM 845 O O . ARG A 1 124 ? -2.358 -1.299 27.563 1.00 17.08 774 ARG A O 1
ATOM 853 N N . MET A 1 125 ? -4.503 -0.847 27.067 1.00 17.13 775 MET A N 1
ATOM 854 C CA . MET A 1 125 ? -4.993 -1.651 28.178 1.00 18.16 775 MET A CA 1
ATOM 855 C C . MET A 1 125 ? -4.566 -3.099 27.941 1.00 19.18 775 MET A C 1
ATOM 856 O O . MET A 1 125 ? -4.162 -3.796 28.867 1.00 20.46 775 MET A O 1
ATOM 861 N N . HIS A 1 126 ? -4.642 -3.539 26.688 1.00 18.37 776 HIS A N 1
ATOM 862 C CA . HIS A 1 126 ? -4.254 -4.895 26.329 1.00 20.72 776 HIS A CA 1
ATOM 863 C C . HIS A 1 126 ? -2.740 -5.076 26.397 1.00 19.84 776 HIS A C 1
ATOM 864 O O . HIS A 1 126 ? -2.246 -6.066 26.940 1.00 21.32 776 HIS A O 1
ATOM 871 N N . LYS A 1 127 ? -2.007 -4.118 25.840 1.00 21.26 777 LYS A N 1
ATOM 872 C CA . LYS A 1 127 ? -0.544 -4.183 25.818 1.00 21.56 777 LYS A CA 1
ATOM 873 C C . LYS A 1 127 ? 0.059 -4.183 27.223 1.00 20.62 777 LYS A C 1
ATOM 874 O O . LYS A 1 127 ? 1.123 -4.769 27.455 1.00 21.44 777 LYS A O 1
ATOM 880 N N . SER A 1 128 ? -0.634 -3.538 28.158 1.00 19.19 778 SER A N 1
ATOM 881 C CA . SER A 1 128 ? -0.176 -3.443 29.544 1.00 19.05 778 SER A CA 1
ATOM 882 C C . SER A 1 128 ? -0.306 -4.761 30.300 1.00 19.07 778 SER A C 1
ATOM 883 O O . SER A 1 128 ? 0.217 -4.905 31.404 1.00 18.99 778 SER A O 1
ATOM 886 N N . ARG A 1 129 ? -1.016 -5.718 29.707 1.00 19.85 779 ARG A N 1
ATOM 887 C CA . ARG A 1 129 ? -1.236 -7.024 30.321 1.00 21.01 779 ARG A CA 1
ATOM 888 C C . ARG A 1 129 ? -2.108 -6.963 31.578 1.00 22.51 779 ARG A C 1
ATOM 889 O O . ARG A 1 129 ? -2.127 -7.897 32.377 1.00 22.03 779 ARG A O 1
ATOM 897 N N . MET A 1 130 ? -2.809 -5.850 31.763 1.00 23.50 780 MET A N 1
ATOM 898 C CA . MET A 1 130 ? -3.726 -5.726 32.889 1.00 23.74 780 MET A CA 1
ATOM 899 C C . MET A 1 130 ? -5.049 -5.167 32.383 1.00 22.96 780 MET A C 1
ATOM 900 O O . MET A 1 130 ? -5.625 -4.242 32.951 1.00 23.12 780 MET A O 1
ATOM 905 N N . TYR A 1 131 ? -5.525 -5.767 31.298 1.00 21.85 781 TYR A N 1
ATOM 906 C CA . TYR A 1 131 ? -6.772 -5.365 30.675 1.00 22.39 781 TYR A CA 1
ATOM 907 C C . TYR A 1 131 ? -7.950 -5.488 31.635 1.00 21.52 781 TYR A C 1
ATOM 908 O O . TYR A 1 131 ? -8.756 -4.564 31.753 1.00 21.60 781 TYR A O 1
ATOM 917 N N . SER A 1 132 ? -8.052 -6.623 32.321 1.00 21.72 782 SER A N 1
ATOM 918 C CA . SER A 1 132 ? -9.155 -6.835 33.258 1.00 22.68 782 SER A CA 1
ATOM 919 C C . SER A 1 132 ? -9.216 -5.734 34.313 1.00 22.32 782 SER A C 1
ATOM 920 O O . SER A 1 132 ? -10.288 -5.193 34.594 1.00 23.24 782 SER A O 1
ATOM 923 N N . GLN A 1 133 ? -8.063 -5.390 34.877 1.00 20.90 783 GLN A N 1
ATOM 924 C CA . GLN A 1 133 ? -7.998 -4.349 35.894 1.00 20.82 783 GLN A CA 1
ATOM 925 C C . GLN A 1 133 ? -8.337 -2.991 35.290 1.00 20.09 783 GLN A C 1
ATOM 926 O O . GLN A 1 133 ? -8.990 -2.160 35.924 1.00 19.57 783 GLN A O 1
ATOM 932 N N . CYS A 1 134 ? -7.902 -2.769 34.054 1.00 19.49 784 CYS A N 1
ATOM 933 C CA . CYS A 1 134 ? -8.187 -1.510 33.390 1.00 17.64 784 CYS A CA 1
ATOM 934 C C . CYS A 1 134 ? -9.680 -1.315 33.155 1.00 18.35 784 CYS A C 1
ATOM 935 O O . CYS A 1 134 ? -10.206 -0.236 33.388 1.00 19.63 784 CYS A O 1
ATOM 938 N N . VAL A 1 135 ? -10.372 -2.352 32.700 1.00 20.44 785 VAL A N 1
ATOM 939 C CA . VAL A 1 135 ? -11.803 -2.189 32.461 1.00 21.62 785 VAL A CA 1
ATOM 940 C C . VAL A 1 135 ? -12.545 -1.918 33.773 1.00 22.82 785 VAL A C 1
ATOM 941 O O . VAL A 1 135 ? -13.530 -1.182 33.792 1.00 22.55 785 VAL A O 1
ATOM 945 N N . ARG A 1 136 ? -12.070 -2.488 34.874 1.00 23.25 786 ARG A N 1
ATOM 946 C CA . ARG A 1 136 ? -12.716 -2.237 36.160 1.00 25.03 786 ARG A CA 1
ATOM 947 C C . ARG A 1 136 ? -12.491 -0.777 36.564 1.00 23.80 786 ARG A C 1
ATOM 948 O O . ARG A 1 136 ? -13.369 -0.140 37.150 1.00 23.36 786 ARG A O 1
ATOM 956 N N . MET A 1 137 ? -11.316 -0.244 36.242 1.00 21.87 787 MET A N 1
ATOM 957 C CA . MET A 1 137 ? -11.024 1.147 36.561 1.00 21.18 787 MET A CA 1
ATOM 958 C C . MET A 1 137 ? -11.859 2.070 35.674 1.00 20.46 787 MET A C 1
ATOM 959 O O . MET A 1 137 ? -12.258 3.161 36.088 1.00 20.78 787 MET A O 1
ATOM 964 N N . ARG A 1 138 ? -12.128 1.633 34.448 1.00 19.49 788 ARG A N 1
ATOM 965 C CA . ARG A 1 138 ? -12.930 2.434 33.533 1.00 21.88 788 ARG A CA 1
ATOM 966 C C . ARG A 1 138 ? -14.369 2.442 34.044 1.00 21.80 788 ARG A C 1
ATOM 96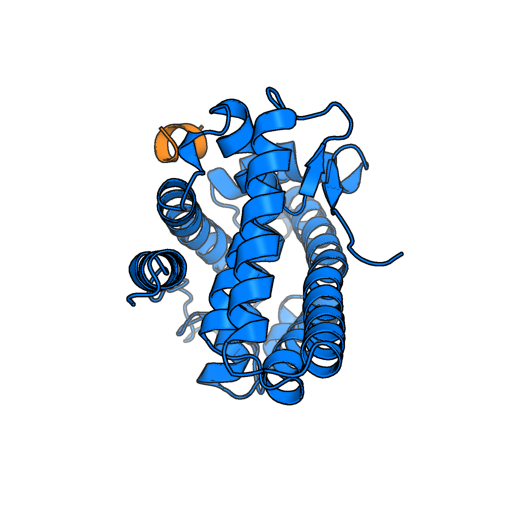7 O O . ARG A 1 138 ? -15.083 3.435 33.906 1.00 22.01 788 ARG A O 1
ATOM 975 N N . HIS A 1 139 ? -14.784 1.328 34.639 1.00 23.18 789 HIS A N 1
ATOM 976 C CA . HIS A 1 139 ? -16.134 1.212 35.184 1.00 24.24 789 HIS A CA 1
ATOM 977 C C . HIS A 1 139 ? -16.245 2.190 36.351 1.00 23.82 789 HIS A C 1
ATOM 978 O O . HIS A 1 139 ? -17.247 2.896 36.500 1.00 22.56 789 HIS A O 1
ATOM 985 N N . LEU A 1 140 ? -15.202 2.232 37.173 1.00 23.41 790 LEU A N 1
ATOM 986 C CA . LEU A 1 140 ? -15.161 3.150 38.306 1.00 21.83 790 LEU A CA 1
ATOM 987 C C . LEU A 1 140 ? -15.308 4.572 37.769 1.00 22.00 790 LEU A C 1
ATOM 988 O O . LEU A 1 140 ? -16.080 5.373 38.300 1.00 19.84 790 LEU A O 1
ATOM 993 N N . SER A 1 141 ? -14.565 4.883 36.712 1.00 19.57 791 SER A N 1
ATOM 994 C CA . SER A 1 141 ? -14.630 6.208 36.113 1.00 20.99 791 SER A CA 1
ATOM 995 C C . SER A 1 141 ? -16.060 6.532 35.704 1.00 20.37 791 SER A C 1
ATOM 996 O O . SER A 1 141 ? -16.548 7.627 35.966 1.00 21.11 791 SER A O 1
ATOM 999 N N . GLN A 1 142 ? -16.728 5.578 35.061 1.00 21.10 792 GLN A N 1
ATOM 1000 C CA . GLN A 1 142 ? -18.106 5.786 34.621 1.00 21.99 792 GLN A CA 1
ATOM 1001 C C . GLN A 1 142 ? -19.053 6.087 35.779 1.00 21.43 792 GLN A C 1
ATOM 1002 O O . GLN A 1 142 ? -19.989 6.877 35.629 1.00 21.72 792 GLN A O 1
ATOM 1008 N N . GLU A 1 143 ? -18.806 5.468 36.930 1.00 21.47 793 GLU A N 1
ATOM 1009 C CA . GLU A 1 143 ? -19.642 5.687 38.112 1.00 22.57 793 GLU A CA 1
ATOM 1010 C C . GLU A 1 143 ? -19.651 7.144 38.563 1.00 21.80 793 GLU A C 1
ATOM 1011 O O . GLU A 1 143 ? -20.660 7.637 39.069 1.00 21.10 793 GLU A O 1
ATOM 1017 N N . PHE A 1 144 ? -18.526 7.837 38.397 1.00 19.18 794 PHE A N 1
ATOM 1018 C CA . PHE A 1 144 ? -18.466 9.237 38.780 1.00 19.25 794 PHE A CA 1
ATOM 1019 C C . PHE A 1 144 ? -19.525 10.004 37.995 1.00 19.92 794 PHE A C 1
ATOM 1020 O O . PHE A 1 144 ? -20.126 10.946 38.504 1.00 20.64 794 PHE A O 1
ATOM 1028 N N . GLY A 1 145 ? -19.758 9.588 36.754 1.00 20.65 795 GLY A N 1
ATOM 1029 C CA . GLY A 1 145 ? -20.754 10.251 35.930 1.00 20.13 795 GLY A CA 1
ATOM 1030 C C . GLY A 1 145 ? -22.161 9.780 36.241 1.00 21.06 795 GLY A C 1
ATOM 1031 O O . GLY A 1 145 ? -23.074 10.591 36.403 1.00 22.64 795 GLY A O 1
ATOM 1032 N N . TRP A 1 146 ? -22.336 8.468 36.340 1.00 21.85 796 TRP A N 1
ATOM 1033 C CA . TRP A 1 146 ? -23.651 7.907 36.623 1.00 23.44 796 TRP A CA 1
ATOM 1034 C C . TRP A 1 146 ? -24.205 8.388 37.956 1.00 23.74 796 TRP A C 1
ATOM 1035 O O . TRP A 1 146 ? -25.404 8.662 38.069 1.00 24.54 796 TRP A O 1
ATOM 1046 N N . LEU A 1 147 ? -23.336 8.500 38.958 1.00 20.97 797 LEU A N 1
ATOM 1047 C CA . LEU A 1 147 ? -23.748 8.947 40.286 1.00 19.11 797 LEU A CA 1
ATOM 1048 C C . LEU A 1 147 ? -23.708 10.467 40.427 1.00 17.69 797 LEU A C 1
ATOM 1049 O O . LEU A 1 147 ? -24.062 11.004 41.472 1.00 17.77 797 LEU A O 1
ATOM 1054 N N . GLN A 1 148 ? -23.282 11.156 39.371 1.00 17.92 798 GLN A N 1
ATOM 1055 C CA . GLN A 1 148 ? -23.185 12.610 39.398 1.00 17.45 798 GLN A CA 1
ATOM 1056 C C . GLN A 1 148 ? -22.397 13.071 40.623 1.00 17.24 798 GLN A C 1
ATOM 1057 O O . GLN A 1 148 ? -22.830 13.944 41.377 1.00 17.97 798 GLN A O 1
ATOM 1063 N N . ILE A 1 149 ? -21.229 12.467 40.813 1.00 16.99 799 ILE A N 1
ATOM 1064 C CA . ILE A 1 149 ? -20.364 12.833 41.922 1.00 16.60 799 ILE A CA 1
ATOM 1065 C C . ILE A 1 149 ? -19.909 14.284 41.728 1.00 16.91 799 ILE A C 1
ATOM 1066 O O . ILE A 1 149 ? -19.468 14.668 40.639 1.00 18.00 799 ILE A O 1
ATOM 1071 N N . THR A 1 150 ? -20.034 15.095 42.775 1.00 16.95 800 THR A N 1
ATOM 1072 C CA . THR A 1 150 ? -19.629 16.492 42.695 1.00 17.12 800 THR A CA 1
ATOM 1073 C C . THR A 1 150 ? -18.147 16.594 43.027 1.00 16.78 800 THR A C 1
ATOM 1074 O O . THR A 1 150 ? -17.587 15.698 43.664 1.00 16.59 800 THR A O 1
ATOM 1078 N N . PRO A 1 151 ? -17.495 17.690 42.608 1.00 15.68 801 PRO A N 1
ATOM 1079 C CA . PRO A 1 151 ? -16.066 17.860 42.891 1.00 16.54 801 PRO A CA 1
ATOM 1080 C C . PRO A 1 151 ? -15.772 17.813 44.386 1.00 17.25 801 PRO A C 1
ATOM 1081 O O . PRO A 1 151 ? -14.721 17.324 44.805 1.00 18.34 801 PRO A O 1
ATOM 1085 N N . GLN A 1 152 ? -16.706 18.329 45.182 1.00 16.47 802 GLN A N 1
ATOM 1086 C CA . GLN A 1 152 ? -16.552 18.352 46.631 1.00 16.64 802 GLN A CA 1
ATOM 1087 C C . GLN A 1 152 ? -16.720 16.965 47.249 1.00 16.48 802 GLN A C 1
ATOM 1088 O O . GLN A 1 152 ? -16.031 16.630 48.212 1.00 15.37 802 GLN A O 1
ATOM 1094 N N . GLU A 1 153 ? -17.640 16.163 46.713 1.00 16.61 803 GLU A N 1
ATOM 1095 C CA . GLU A 1 153 ? -17.821 14.806 47.229 1.00 16.02 803 GLU A CA 1
ATOM 1096 C C . GLU A 1 153 ? -16.562 14.033 46.874 1.00 15.89 803 GLU A C 1
ATOM 1097 O O . GLU A 1 153 ? -16.073 13.236 47.671 1.00 15.58 803 GLU A O 1
ATOM 1103 N N . PHE A 1 154 ? -16.044 14.272 45.673 1.00 15.90 804 PHE A N 1
ATOM 1104 C CA . PHE A 1 154 ? -14.822 13.604 45.244 1.00 16.05 804 PHE A CA 1
ATOM 1105 C C . PHE A 1 154 ? -13.680 13.918 46.214 1.00 15.73 804 PHE A C 1
ATOM 1106 O O . PHE A 1 154 ? -12.963 13.018 46.658 1.00 14.75 804 PHE A O 1
ATOM 1114 N N . LEU A 1 155 ? -13.507 15.193 46.546 1.00 15.38 805 LEU A N 1
ATOM 1115 C CA . LEU A 1 155 ? -12.429 15.582 47.452 1.00 15.08 805 LEU A CA 1
ATOM 1116 C C . LEU A 1 155 ? -12.547 14.924 48.824 1.00 15.65 805 LEU A C 1
ATOM 1117 O O . LEU A 1 155 ? -11.559 14.429 49.369 1.00 15.75 805 LEU A O 1
ATOM 1122 N N . CYS A 1 156 ? -13.749 14.914 49.391 1.00 15.82 806 CYS A N 1
ATOM 1123 C CA . CYS A 1 156 ? -13.934 14.314 50.710 1.00 17.10 806 CYS A CA 1
ATOM 1124 C C . CYS A 1 156 ? -13.739 12.810 50.699 1.00 15.55 806 CYS A C 1
ATOM 1125 O O . CYS A 1 156 ? -13.163 12.247 51.623 1.00 16.84 806 CYS A O 1
ATOM 1129 N N . MET A 1 157 ? -14.264 12.158 49.669 1.00 15.49 807 MET A N 1
ATOM 1130 C CA . MET A 1 157 ? -14.126 10.715 49.552 1.00 15.35 807 MET A CA 1
ATOM 1131 C C . MET A 1 157 ? -12.661 10.337 49.391 1.00 15.22 807 MET A C 1
ATOM 1132 O O . MET A 1 157 ? -12.208 9.359 49.983 1.00 15.55 807 MET A O 1
ATOM 1137 N N . LYS A 1 158 ? -11.916 11.113 48.604 1.00 14.61 808 LYS A N 1
ATOM 1138 C CA . LYS A 1 158 ? -10.499 10.797 48.410 1.00 15.27 808 LYS A CA 1
ATOM 1139 C C . LYS A 1 158 ? -9.750 10.891 49.730 1.00 15.96 808 LYS A C 1
ATOM 1140 O O . LYS A 1 158 ? -8.906 10.048 50.032 1.00 16.46 808 LYS A O 1
ATOM 1146 N N . ALA A 1 159 ? -10.060 11.917 50.517 1.00 16.15 809 ALA A N 1
ATOM 1147 C CA . ALA A 1 159 ? -9.413 12.084 51.814 1.00 17.08 809 ALA A CA 1
ATOM 1148 C C . ALA A 1 159 ? -9.747 10.883 52.692 1.00 17.47 809 ALA A C 1
ATOM 1149 O O . ALA A 1 159 ? -8.881 10.350 53.384 1.00 17.03 809 ALA A O 1
ATOM 1151 N N . LEU A 1 160 ? -11.000 10.441 52.654 1.00 16.10 810 LEU A N 1
ATOM 1152 C CA . LEU A 1 160 ? -11.399 9.289 53.453 1.00 17.30 810 LEU A CA 1
ATOM 1153 C C . LEU A 1 160 ? -10.658 8.022 53.036 1.00 17.29 810 LEU A C 1
ATOM 1154 O O . LEU A 1 160 ? -10.384 7.160 53.870 1.00 18.23 810 LEU A O 1
ATOM 1162 N N . LEU A 1 161 ? -10.332 7.898 51.752 1.00 15.60 811 LEU A N 1
ATOM 1163 C CA . LEU A 1 161 ? -9.613 6.712 51.277 1.00 17.13 811 LEU A CA 1
ATOM 1164 C C . LEU A 1 161 ? -8.241 6.566 51.927 1.00 17.75 811 LEU A C 1
ATOM 1165 O O . LEU A 1 161 ? -7.698 5.462 51.994 1.00 18.87 811 LEU A O 1
ATOM 1170 N N . LEU A 1 162 ? -7.675 7.671 52.401 1.00 17.31 812 LEU A N 1
ATOM 1171 C CA . LEU A 1 162 ? -6.374 7.613 53.058 1.00 18.61 812 LEU A CA 1
ATOM 1172 C C . LEU A 1 162 ? -6.500 6.905 54.413 1.00 19.49 812 LEU A C 1
ATOM 1173 O O . LEU A 1 162 ? -5.525 6.368 54.940 1.00 20.54 812 LEU A O 1
ATOM 1178 N N . PHE A 1 163 ? -7.712 6.898 54.964 1.00 18.66 813 PHE A N 1
ATOM 1179 C CA . PHE A 1 163 ? -7.966 6.283 56.266 1.00 19.2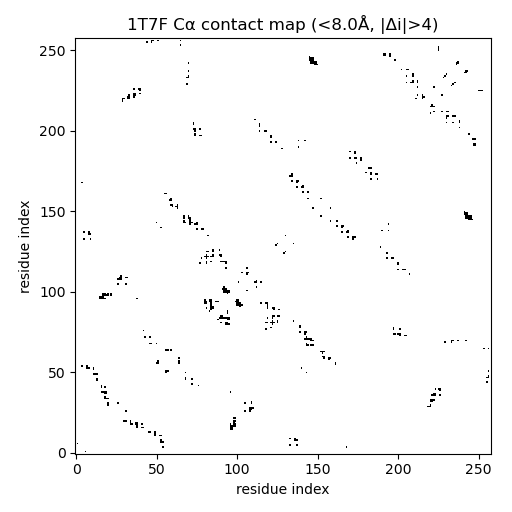8 813 PHE A CA 1
ATOM 1180 C C . PHE A 1 163 ? -8.883 5.069 56.133 1.00 19.89 813 PHE A C 1
ATOM 1181 O O . PHE A 1 163 ? -9.734 4.831 56.993 1.00 21.02 813 PHE A O 1
ATOM 1189 N N . SER A 1 164 ? -8.702 4.297 55.067 1.00 19.54 814 SER A N 1
ATOM 1190 C CA . SER A 1 164 ? -9.555 3.137 54.841 1.00 20.55 814 SER A CA 1
ATOM 1191 C C . SER A 1 164 ? -8.856 1.783 54.796 1.00 21.94 814 SER A C 1
ATOM 1192 O O . SER A 1 164 ? -9.445 0.801 54.362 1.00 22.19 814 SER A O 1
ATOM 1195 N N . ILE A 1 165 ? -7.608 1.724 55.238 1.00 23.99 815 ILE A N 1
ATOM 1196 C CA . ILE A 1 165 ? -6.889 0.453 55.249 1.00 26.16 815 ILE A CA 1
ATOM 1197 C C . ILE A 1 165 ? -5.930 0.443 56.430 1.00 28.21 815 ILE A C 1
ATOM 1198 O O . ILE A 1 165 ? -5.041 1.291 56.527 1.00 28.80 815 ILE A O 1
ATOM 1203 N N . ILE A 1 166 ? -6.128 -0.515 57.335 1.00 28.55 816 ILE A N 1
ATOM 1204 C CA . ILE A 1 166 ? -5.313 -0.613 58.543 1.00 29.93 816 ILE A CA 1
ATOM 1205 C C . ILE A 1 166 ? -4.827 -2.030 58.858 1.00 29.37 816 ILE A C 1
ATOM 1206 O O . ILE A 1 166 ? -5.386 -3.011 58.372 1.00 28.21 816 ILE A O 1
ATOM 1211 N N . PRO A 1 167 ? -3.773 -2.145 59.687 1.00 30.64 817 PRO A N 1
ATOM 1212 C CA . PRO A 1 167 ? -3.191 -3.431 60.089 1.00 31.12 817 PRO A CA 1
ATOM 1213 C C . PRO A 1 167 ? -3.964 -4.090 61.229 1.00 32.96 817 PRO A C 1
ATOM 1214 O O . PRO A 1 167 ? -4.587 -3.408 62.047 1.00 34.02 817 PRO A O 1
ATOM 1218 N N . VAL A 1 168 ? -3.917 -5.417 61.287 1.00 32.86 818 VAL A N 1
ATOM 1219 C CA . VAL A 1 168 ? -4.623 -6.153 62.330 1.00 33.14 818 VAL A CA 1
ATOM 1220 C C . VAL A 1 168 ? -3.934 -6.031 63.688 1.00 33.75 818 VAL A C 1
ATOM 1221 O O . VAL A 1 168 ? -4.589 -6.095 64.723 1.00 32.96 818 VAL A O 1
ATOM 1225 N N . ASP A 1 169 ? -2.618 -5.851 63.686 1.00 35.25 819 ASP A N 1
ATOM 1226 C CA . ASP A 1 169 ? -1.888 -5.702 64.940 1.00 37.01 819 ASP A CA 1
ATOM 1227 C C . ASP A 1 169 ? -2.111 -4.294 65.488 1.00 37.20 819 ASP A C 1
ATOM 1228 O O . ASP A 1 169 ? -1.603 -3.942 66.555 1.00 37.15 819 ASP A O 1
ATOM 1233 N N . GLY A 1 170 ? -2.867 -3.495 64.739 1.00 36.52 820 GLY A N 1
ATOM 1234 C CA . GLY A 1 170 ? -3.170 -2.135 65.150 1.00 36.95 820 GLY A CA 1
ATOM 1235 C C . GLY A 1 170 ? -2.077 -1.116 64.888 1.00 36.37 820 GLY A C 1
ATOM 1236 O O . GLY A 1 170 ? -0.902 -1.463 64.758 1.00 36.58 820 GLY A O 1
ATOM 1237 N N . LEU A 1 171 ? -2.476 0.151 64.807 1.00 35.74 821 LEU A N 1
ATOM 1238 C CA . LEU A 1 171 ? -1.544 1.247 64.579 1.00 35.57 821 LEU A CA 1
ATOM 1239 C C . LEU A 1 171 ? -0.927 1.636 65.920 1.00 36.21 821 LEU A C 1
ATOM 1240 O O . LEU A 1 171 ? -1.440 1.248 66.971 1.00 39.07 821 LEU A O 1
ATOM 1245 N N . LYS A 1 172 ? 0.173 2.384 65.891 1.00 37.33 822 LYS A N 1
ATOM 1246 C CA . LYS A 1 172 ? 0.822 2.815 67.127 1.00 36.73 822 LYS A CA 1
ATOM 1247 C C . LYS A 1 172 ? -0.227 3.422 68.047 1.00 36.29 822 LYS A C 1
ATOM 1248 O O . LYS A 1 172 ? -0.300 3.085 69.228 1.00 36.76 822 LYS A O 1
ATOM 1254 N N . ASN A 1 173 ? -1.035 4.326 67.504 1.00 33.59 823 ASN A N 1
ATOM 1255 C CA . ASN A 1 173 ? -2.102 4.943 68.278 1.00 32.40 823 ASN A CA 1
ATOM 1256 C C . ASN A 1 173 ? -3.397 4.826 67.487 1.00 30.63 823 ASN A C 1
ATOM 1257 O O . ASN A 1 173 ? -3.808 5.751 66.781 1.00 30.72 823 ASN A O 1
ATOM 1262 N N . GLN A 1 174 ? -4.026 3.665 67.618 1.00 29.02 824 GLN A N 1
ATOM 1263 C CA . GLN A 1 174 ? -5.268 3.352 66.932 1.00 28.32 824 GLN A CA 1
ATOM 1264 C C . GLN A 1 174 ? -6.394 4.317 67.288 1.00 28.39 824 GLN A C 1
ATOM 1265 O O . GLN A 1 174 ? -7.248 4.619 66.457 1.00 26.28 824 GLN A O 1
ATOM 1271 N N . LYS A 1 175 ? -6.394 4.801 68.524 1.00 27.39 825 LYS A N 1
ATOM 1272 C CA . LYS A 1 175 ? -7.434 5.717 68.971 1.00 28.59 825 LYS A CA 1
ATOM 1273 C C . LYS A 1 175 ? -7.453 7.031 68.193 1.00 27.35 825 LYS A C 1
ATOM 1274 O O . LYS A 1 175 ? -8.521 7.513 67.817 1.00 28.01 825 LYS A O 1
ATOM 1280 N N . PHE A 1 176 ? -6.282 7.610 67.944 1.00 27.65 826 PHE A N 1
ATOM 1281 C CA . PHE A 1 176 ? -6.223 8.865 67.197 1.00 27.75 826 PHE A CA 1
ATOM 1282 C C . PHE A 1 176 ? -6.665 8.648 65.751 1.00 26.66 826 PHE A C 1
ATOM 1283 O O . PHE A 1 176 ? -7.297 9.516 65.148 1.00 25.88 826 PHE A O 1
ATOM 1291 N N . PHE A 1 177 ? -6.331 7.488 65.195 1.00 25.51 827 PHE A N 1
ATOM 1292 C CA . PHE A 1 177 ? -6.727 7.184 63.828 1.00 23.70 827 PHE A CA 1
ATOM 1293 C C . PHE A 1 177 ? -8.245 7.042 63.746 1.00 23.43 827 PHE A C 1
ATOM 1294 O O . PHE A 1 177 ? -8.881 7.583 62.839 1.00 22.17 827 PHE A O 1
ATOM 1302 N N . ASP A 1 178 ? -8.822 6.314 64.698 1.00 23.78 828 ASP A N 1
ATOM 1303 C CA . ASP A 1 178 ? -10.262 6.109 64.727 1.00 24.65 828 ASP A CA 1
ATOM 1304 C C . ASP A 1 178 ? -11.011 7.436 64.816 1.00 24.24 828 ASP A C 1
ATOM 1305 O O . ASP A 1 178 ? -12.046 7.615 64.175 1.00 22.14 828 ASP A O 1
ATOM 1310 N N . GLU A 1 179 ? -10.487 8.363 65.613 1.00 24.42 829 GLU A N 1
ATOM 1311 C CA . GLU A 1 179 ? -11.122 9.666 65.772 1.00 25.82 829 GLU A CA 1
ATOM 1312 C C . GLU A 1 179 ? -11.076 10.447 64.463 1.00 24.66 829 GLU A C 1
ATOM 1313 O O . GLU A 1 179 ? -12.065 11.057 64.052 1.00 22.69 829 GLU A O 1
ATOM 1319 N N . LEU A 1 180 ? -9.922 10.425 63.811 1.00 22.97 830 LEU A N 1
ATOM 1320 C CA . LEU A 1 180 ? -9.756 11.143 62.558 1.00 23.43 830 LEU A CA 1
ATOM 1321 C C . LEU A 1 180 ? -10.687 10.575 61.490 1.00 22.64 830 LEU A C 1
ATOM 1322 O O . LEU A 1 180 ? -11.359 11.322 60.780 1.00 23.03 830 LEU A O 1
ATOM 1327 N N . ARG A 1 181 ? -10.737 9.250 61.380 1.00 21.58 831 ARG A N 1
ATOM 1328 C CA . ARG A 1 181 ? -11.608 8.623 60.398 1.00 21.59 831 ARG A CA 1
ATOM 1329 C C . ARG A 1 181 ? -13.063 9.017 60.655 1.00 22.00 831 ARG A C 1
ATOM 1330 O O . ARG A 1 181 ? -13.805 9.326 59.725 1.00 22.10 831 ARG A O 1
ATOM 1338 N N . MET A 1 182 ? -13.465 9.013 61.921 1.00 21.50 832 MET A N 1
ATOM 1339 C CA . MET A 1 182 ? -14.832 9.377 62.273 1.00 22.82 832 MET A CA 1
ATOM 1340 C C . MET A 1 182 ? -15.155 10.805 61.857 1.00 23.16 832 MET A C 1
ATOM 1341 O O . MET A 1 182 ? -16.260 11.089 61.398 1.00 24.47 832 MET A O 1
ATOM 1346 N N . ASN A 1 183 ? -14.191 11.706 62.023 1.00 21.77 833 ASN A N 1
ATOM 1347 C CA . ASN A 1 183 ? -14.406 13.101 61.662 1.00 23.57 833 ASN A CA 1
ATOM 1348 C C . ASN A 1 183 ? -14.539 13.299 60.156 1.00 24.08 833 ASN A C 1
ATOM 1349 O O . ASN A 1 183 ? -15.308 14.147 59.704 1.00 23.82 833 ASN A O 1
ATOM 1354 N N . TYR A 1 184 ? -13.794 12.525 59.375 1.00 23.01 834 TYR A N 1
ATOM 1355 C CA . TYR A 1 184 ? -13.890 12.656 57.932 1.00 21.21 834 TYR A CA 1
ATOM 1356 C C . TYR A 1 184 ? -15.217 12.105 57.435 1.00 21.86 834 TYR A C 1
ATOM 1357 O O . TYR A 1 184 ? -15.772 12.597 56.451 1.00 23.00 834 TYR A O 1
ATOM 1366 N N . ILE A 1 185 ? -15.738 11.094 58.122 1.00 21.56 835 ILE A N 1
ATOM 1367 C CA . ILE A 1 185 ? -17.023 10.531 57.733 1.00 21.68 835 ILE A CA 1
ATOM 1368 C C . ILE A 1 185 ? -18.081 11.584 58.060 1.00 20.88 835 ILE A C 1
ATOM 1369 O O . ILE A 1 185 ? -19.025 11.791 57.297 1.00 21.76 835 ILE A O 1
ATOM 1374 N N . LYS A 1 186 ? -17.892 12.263 59.187 1.00 21.58 836 LYS A N 1
ATOM 1375 C CA . LYS A 1 186 ? -18.797 13.322 59.621 1.00 23.23 836 LYS A CA 1
ATOM 1376 C C . LYS A 1 186 ? -18.817 14.456 58.594 1.00 23.34 836 LYS A C 1
ATOM 1377 O O . LYS A 1 186 ? -19.872 15.011 58.290 1.00 23.11 836 LYS A O 1
ATOM 1383 N N . GLU A 1 187 ? -17.648 14.807 58.067 1.00 21.54 837 GLU A N 1
ATOM 1384 C CA . GLU A 1 187 ? -17.571 15.871 57.072 1.00 21.83 837 GLU A CA 1
ATOM 1385 C C . GLU A 1 187 ? -18.261 15.439 55.784 1.00 21.73 837 GLU A C 1
ATOM 1386 O O . GLU A 1 187 ? -18.853 16.261 55.080 1.00 23.16 837 GLU A O 1
ATOM 1392 N N . LEU A 1 188 ? -18.183 14.151 55.465 1.00 21.65 838 LEU A N 1
ATOM 1393 C CA . LEU A 1 188 ? -18.844 13.656 54.268 1.00 21.40 838 LEU A CA 1
ATOM 1394 C C . LEU A 1 188 ? -20.352 13.810 54.485 1.00 23.70 838 LEU A C 1
ATOM 1395 O O . LEU A 1 188 ? -21.092 14.128 53.556 1.00 21.51 838 LEU A O 1
ATOM 1400 N N . ASP A 1 189 ? -20.803 13.594 55.720 1.00 25.06 839 ASP A N 1
ATOM 1401 C CA . ASP A 1 189 ? -22.226 13.734 56.041 1.00 27.18 839 ASP A CA 1
ATOM 1402 C C . ASP A 1 189 ? -22.673 15.165 55.792 1.00 27.42 839 ASP A C 1
ATOM 1403 O O . ASP A 1 189 ? -23.729 15.411 55.205 1.00 28.24 839 ASP A O 1
ATOM 1408 N N . ARG A 1 190 ? -21.863 16.107 56.262 1.00 28.00 840 ARG A N 1
ATOM 1409 C CA . ARG A 1 190 ? -22.172 17.521 56.115 1.00 28.06 840 ARG A CA 1
ATOM 1410 C C . ARG A 1 190 ? -22.288 17.912 54.650 1.00 28.00 840 ARG A C 1
ATOM 1411 O O . ARG A 1 190 ? -23.192 18.657 54.272 1.00 28.09 840 ARG A O 1
ATOM 1419 N N . ILE A 1 191 ? -21.381 17.400 53.826 1.00 25.85 841 ILE A N 1
ATOM 1420 C CA . ILE A 1 191 ? -21.400 17.712 52.404 1.00 26.02 841 ILE A CA 1
ATOM 1421 C C . ILE A 1 191 ? -22.675 17.180 51.757 1.00 25.96 841 ILE A C 1
ATOM 1422 O O . ILE A 1 191 ? -23.253 17.822 50.880 1.00 27.35 841 ILE A O 1
ATOM 1430 N N . ILE A 1 192 ? -23.112 16.008 52.205 1.00 25.26 842 ILE A N 1
ATOM 1431 C CA . ILE A 1 192 ? -24.315 15.376 51.677 1.00 25.53 842 ILE A CA 1
ATOM 1432 C C . ILE A 1 192 ? -25.567 16.147 52.075 1.00 28.15 842 ILE A C 1
ATOM 1433 O O . ILE A 1 192 ? -26.489 16.302 51.277 1.00 30.03 842 ILE A O 1
ATOM 1438 N N . ALA A 1 193 ? -25.590 16.633 53.310 1.00 30.25 843 ALA A N 1
ATOM 1439 C CA . ALA A 1 193 ? -26.741 17.367 53.820 1.00 33.55 843 ALA A CA 1
ATOM 1440 C C . ALA A 1 193 ? -26.797 18.821 53.359 1.00 36.76 843 ALA A C 1
ATOM 1441 O O . ALA A 1 193 ? -27.801 19.501 53.575 1.00 37.34 843 ALA A O 1
ATOM 1443 N N . CYS A 1 194 ? -25.729 19.294 52.722 1.00 38.56 844 CYS A N 1
ATOM 1444 C CA . CYS A 1 194 ? -25.665 20.676 52.253 1.00 41.79 844 CYS A CA 1
ATOM 1445 C C . CYS A 1 194 ? -26.960 21.173 51.617 1.00 43.06 844 CYS A C 1
ATOM 1446 O O . CYS A 1 194 ? -27.636 22.046 52.166 1.00 43.73 844 CYS A O 1
ATOM 1449 N N . LYS A 1 195 ? -27.299 20.621 50.456 1.00 44.52 845 LYS A N 1
ATOM 1450 C CA . LYS A 1 195 ? -28.507 21.020 49.741 1.00 45.65 845 LYS A CA 1
ATOM 1451 C C . LYS A 1 195 ? -29.641 20.013 49.905 1.00 45.72 845 LYS A C 1
ATOM 1452 O O . LYS A 1 195 ? -30.617 20.040 49.155 1.00 46.27 845 LYS A O 1
ATOM 1458 N N . ARG A 1 196 ? -29.504 19.124 50.884 1.00 45.47 846 ARG A N 1
ATOM 1459 C CA . ARG A 1 196 ? -30.525 18.116 51.150 1.00 45.25 846 ARG A CA 1
ATOM 1460 C C . ARG A 1 196 ? -31.130 18.353 52.529 1.00 46.47 846 ARG A C 1
ATOM 1461 O O . ARG A 1 196 ? -30.442 18.259 53.546 1.00 47.38 846 ARG A O 1
ATOM 1469 N N . LYS A 1 197 ? -32.421 18.661 52.557 1.00 47.29 847 LYS A N 1
ATOM 1470 C CA . LYS A 1 197 ? -33.110 18.923 53.814 1.00 48.38 847 LYS A CA 1
ATOM 1471 C C . LYS A 1 197 ? -33.900 17.690 54.239 1.00 48.17 847 LYS A C 1
ATOM 1472 O O . LYS A 1 197 ? -34.518 17.669 55.304 1.00 49.18 847 LYS A O 1
ATOM 1478 N N . ASN A 1 198 ? -33.867 16.662 53.397 1.00 47.31 848 ASN A N 1
ATOM 1479 C CA . ASN A 1 198 ? -34.575 15.414 53.658 1.00 46.26 848 ASN A CA 1
ATOM 1480 C C . ASN A 1 198 ? -33.599 14.334 54.131 1.00 45.19 848 ASN A C 1
ATOM 1481 O O . ASN A 1 198 ? -32.714 13.915 53.385 1.00 44.31 848 ASN A O 1
ATOM 1486 N N . PRO A 1 199 ? -33.756 13.863 55.379 1.00 43.76 849 PRO A N 1
ATOM 1487 C CA . PRO A 1 199 ? -32.875 12.830 55.936 1.00 42.03 849 PRO A CA 1
ATOM 1488 C C . PRO A 1 199 ? -32.817 11.551 55.104 1.00 40.43 849 PRO A C 1
ATOM 1489 O O . PRO A 1 199 ? -31.790 10.870 55.066 1.00 38.70 849 PRO A O 1
ATOM 1493 N N . THR A 1 200 ? -33.918 11.226 54.436 1.00 38.38 850 THR A N 1
ATOM 1494 C CA . THR A 1 200 ? -33.967 10.030 53.605 1.00 37.12 850 THR A CA 1
ATOM 1495 C C . THR A 1 200 ? -33.087 10.185 52.368 1.00 35.46 850 THR A C 1
ATOM 1496 O O . THR A 1 200 ? -32.415 9.238 51.958 1.00 34.59 850 THR A O 1
ATOM 1500 N N . SER A 1 201 ? -33.090 11.377 51.775 1.00 34.66 851 SER A N 1
ATOM 1501 C CA . SER A 1 201 ? -32.277 11.627 50.590 1.00 33.56 851 SER A CA 1
ATOM 1502 C C . SER A 1 201 ? -30.802 11.581 50.976 1.00 31.89 851 SER A C 1
ATOM 1503 O O . SER A 1 201 ? -29.964 11.139 50.194 1.00 31.33 851 SER A O 1
ATOM 1506 N N . CYS A 1 202 ? -30.492 12.039 52.185 1.00 30.29 852 CYS A N 1
ATOM 1507 C CA . CYS A 1 202 ? -29.119 12.017 52.668 1.00 29.01 852 CYS A CA 1
ATOM 1508 C C . CYS A 1 202 ? -28.693 10.563 52.850 1.00 28.06 852 CYS A C 1
ATOM 1509 O O . CYS A 1 202 ? -27.586 10.178 52.475 1.00 26.66 852 CYS A O 1
ATOM 1512 N N . SER A 1 203 ? -29.578 9.756 53.430 1.00 27.39 853 SER A N 1
ATOM 1513 C CA . SER A 1 203 ? -29.279 8.345 53.652 1.00 27.53 853 SER A CA 1
ATOM 1514 C C . SER A 1 203 ? -29.006 7.626 52.336 1.00 25.93 853 SER A C 1
ATOM 1515 O O . SER A 1 203 ? -28.071 6.831 52.236 1.00 25.31 853 SER A O 1
ATOM 1518 N N . ARG A 1 204 ? -29.820 7.905 51.325 1.00 25.08 854 ARG A N 1
ATOM 1519 C CA . ARG A 1 204 ? -29.641 7.264 50.032 1.00 26.12 854 ARG A CA 1
ATOM 1520 C C . ARG A 1 204 ? -28.324 7.688 49.385 1.00 24.60 854 ARG A C 1
ATOM 1521 O O . ARG A 1 204 ? -27.654 6.873 48.752 1.00 23.50 854 ARG A O 1
ATOM 1529 N N . ARG A 1 205 ? -27.943 8.950 49.560 1.00 21.89 855 ARG A N 1
ATOM 1530 C CA . ARG A 1 205 ? -26.687 9.427 48.988 1.00 20.04 855 ARG A CA 1
ATOM 1531 C C . ARG A 1 205 ? -25.515 8.781 49.722 1.00 19.45 855 ARG A C 1
ATOM 1532 O O . ARG A 1 205 ? -24.540 8.363 49.097 1.00 18.94 855 ARG A O 1
ATOM 1540 N N . PHE A 1 206 ? -25.607 8.694 51.048 1.00 19.56 856 PHE A N 1
ATOM 1541 C CA . PHE A 1 206 ? -24.533 8.080 51.824 1.00 19.11 856 PHE A CA 1
ATOM 1542 C C . PHE A 1 206 ? -24.351 6.633 51.366 1.00 19.52 856 PHE A C 1
ATOM 1543 O O . PHE A 1 206 ? -23.229 6.144 51.249 1.00 19.46 856 PHE A O 1
ATOM 1551 N N . TYR A 1 207 ? -25.462 5.948 51.114 1.00 17.95 857 TYR A N 1
ATOM 1552 C CA . TYR A 1 207 ? -25.411 4.565 50.655 1.00 19.87 857 TYR A CA 1
ATOM 1553 C C . TYR A 1 207 ? -24.624 4.483 49.346 1.00 19.94 857 TYR A C 1
ATOM 1554 O O . TYR A 1 207 ? -23.728 3.649 49.197 1.00 19.71 857 TYR A O 1
ATOM 1563 N N . GLN A 1 208 ? -24.959 5.364 48.407 1.00 19.67 858 GLN A N 1
ATOM 1564 C CA . GLN A 1 208 ? -24.293 5.398 47.105 1.00 19.49 858 GLN A CA 1
ATOM 1565 C C . GLN A 1 208 ? -22.792 5.638 47.224 1.00 18.59 858 GLN A C 1
ATOM 1566 O O . GLN A 1 208 ? -21.991 4.913 46.633 1.00 19.97 858 GLN A O 1
ATOM 1572 N N . LEU A 1 209 ? -22.418 6.656 47.990 1.00 18.84 859 LEU A N 1
ATOM 1573 C CA . LEU A 1 209 ? -21.008 6.992 48.146 1.00 17.62 859 LEU A CA 1
ATOM 1574 C C . LEU A 1 209 ? -20.199 5.927 48.884 1.00 18.33 859 LEU A C 1
ATOM 1575 O O . LEU A 1 209 ? -19.055 5.653 48.512 1.00 19.09 859 LEU A O 1
ATOM 1580 N N . THR A 1 210 ? -20.767 5.315 49.921 1.00 16.82 860 THR A N 1
ATOM 1581 C CA . THR A 1 210 ? -20.021 4.277 50.630 1.00 17.50 860 THR A CA 1
ATOM 1582 C C . THR A 1 210 ? -19.857 3.051 49.735 1.00 17.19 860 THR A C 1
ATOM 1583 O O . THR A 1 210 ? -18.850 2.344 49.810 1.00 17.43 860 THR A O 1
ATOM 1587 N N . LYS A 1 211 ? -20.839 2.799 48.877 1.00 18.57 861 LYS A N 1
ATOM 1588 C CA . LYS A 1 211 ? -20.735 1.680 47.949 1.00 19.73 861 LYS A CA 1
ATOM 1589 C C . LYS A 1 211 ? -19.612 1.986 46.958 1.00 19.13 861 LYS A C 1
ATOM 1590 O O . LYS A 1 211 ? -18.807 1.113 46.623 1.00 19.15 861 LYS A O 1
ATOM 1596 N N . LEU A 1 212 ? -19.549 3.234 46.504 1.00 19.23 862 LEU A N 1
ATOM 1597 C CA . LEU A 1 212 ? -18.510 3.631 45.554 1.00 19.27 862 LEU A CA 1
ATOM 1598 C C . LEU A 1 212 ? -17.138 3.472 46.206 1.00 20.06 862 LEU A C 1
ATOM 1599 O O . LEU A 1 212 ? -16.226 2.897 45.609 1.00 19.67 862 LEU A O 1
ATOM 1604 N N . LEU A 1 213 ? -16.999 3.983 47.429 1.00 19.20 863 LEU A N 1
ATOM 1605 C CA . LEU A 1 213 ? -15.742 3.875 48.166 1.00 18.38 863 LEU A CA 1
ATOM 1606 C C . LEU A 1 213 ? -15.319 2.414 48.311 1.00 18.63 863 LEU A C 1
ATOM 1607 O O . LEU A 1 213 ? -14.153 2.079 48.104 1.00 17.66 863 LEU A O 1
ATOM 1612 N N . ASP A 1 214 ? -16.265 1.543 48.665 1.00 18.52 864 ASP A N 1
ATOM 1613 C CA . ASP A 1 214 ? -15.961 0.121 48.811 1.00 19.22 864 ASP A CA 1
ATOM 1614 C C . ASP A 1 214 ? -15.464 -0.478 47.496 1.00 18.99 864 ASP A C 1
ATOM 1615 O O . ASP A 1 214 ? -14.577 -1.336 47.498 1.00 20.25 864 ASP A O 1
ATOM 1620 N N . SER A 1 215 ? -16.028 -0.022 46.377 1.00 18.02 865 SER A N 1
ATOM 1621 C CA . SER A 1 215 ? -15.665 -0.570 45.071 1.00 18.12 865 SER A CA 1
ATOM 1622 C C . SER A 1 215 ? -14.211 -0.324 44.689 1.00 18.21 865 SER A C 1
ATOM 1623 O O . SER A 1 215 ? -13.670 -1.010 43.828 1.00 19.53 865 SER A O 1
ATOM 1626 N N . VAL A 1 216 ? -13.583 0.652 45.331 1.00 17.73 866 VAL A N 1
ATOM 1627 C CA . VAL A 1 216 ? -12.186 0.959 45.047 1.00 18.09 866 VAL A CA 1
ATOM 1628 C C . VAL A 1 216 ? -11.257 -0.135 45.574 1.00 18.26 866 VAL A C 1
ATOM 1629 O O . VAL A 1 216 ? -10.257 -0.473 44.939 1.00 18.82 866 VAL A O 1
ATOM 1633 N N . GLN A 1 217 ? -11.603 -0.705 46.723 1.00 18.15 867 GLN A N 1
ATOM 1634 C CA . GLN A 1 217 ? -10.753 -1.716 47.344 1.00 19.34 867 GLN A CA 1
ATOM 1635 C C . GLN A 1 217 ? -10.462 -2.982 46.524 1.00 19.57 867 GLN A C 1
ATOM 1636 O O . GLN A 1 217 ? -9.310 -3.406 46.441 1.00 19.26 867 GLN A O 1
ATOM 1642 N N . PRO A 1 218 ? -11.486 -3.611 45.917 1.00 19.60 868 PRO A N 1
ATOM 1643 C CA . PRO A 1 218 ? -11.193 -4.819 45.133 1.00 20.15 868 PRO A CA 1
ATOM 1644 C C . PRO A 1 218 ? -10.265 -4.503 43.964 1.00 20.23 868 PRO A C 1
ATOM 1645 O O . PRO A 1 218 ? -9.413 -5.315 43.589 1.00 18.99 868 PRO A O 1
ATOM 1649 N N . ILE A 1 219 ? -10.436 -3.317 43.393 1.00 18.33 869 ILE A N 1
ATOM 1650 C CA . ILE A 1 219 ? -9.606 -2.899 42.273 1.00 19.03 869 ILE A CA 1
ATOM 1651 C C . ILE A 1 219 ? -8.175 -2.718 42.767 1.00 18.10 869 ILE A C 1
ATOM 1652 O O . ILE A 1 219 ? -7.229 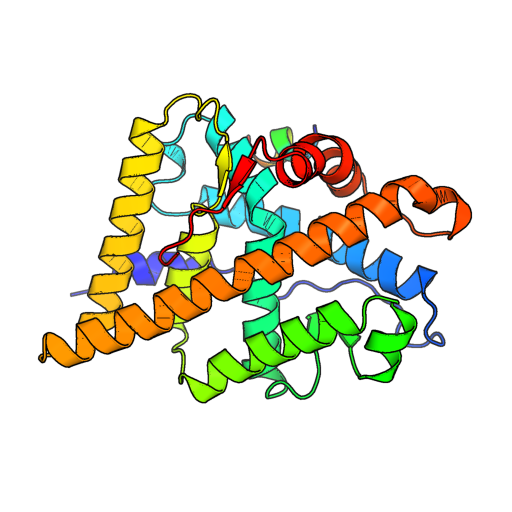-3.234 42.164 1.00 19.21 869 ILE A O 1
ATOM 1657 N N . ALA A 1 220 ? -8.019 -2.004 43.878 1.00 18.28 870 ALA A N 1
ATOM 1658 C CA . ALA A 1 220 ? -6.696 -1.777 44.445 1.00 17.55 870 ALA A CA 1
ATOM 1659 C C . ALA A 1 220 ? -6.022 -3.108 44.766 1.00 18.23 870 ALA A C 1
ATOM 1660 O O . ALA A 1 220 ? -4.818 -3.250 44.575 1.00 19.15 870 ALA A O 1
ATOM 1662 N N . ARG A 1 221 ? -6.792 -4.085 45.243 1.00 17.85 871 ARG A N 1
ATOM 1663 C CA . ARG A 1 221 ? -6.198 -5.379 45.578 1.00 19.24 871 ARG A CA 1
ATOM 1664 C C . ARG A 1 221 ? -5.660 -6.085 44.338 1.00 18.67 871 ARG A C 1
ATOM 1665 O O . ARG A 1 221 ? -4.573 -6.663 44.375 1.00 18.33 871 ARG A O 1
ATOM 1673 N N . GLU A 1 222 ? -6.421 -6.039 43.246 1.00 18.41 872 GLU A N 1
ATOM 1674 C CA . GLU A 1 222 ? -5.992 -6.666 41.997 1.00 18.96 872 GLU A CA 1
ATOM 1675 C C . GLU A 1 222 ? -4.708 -6.016 41.507 1.00 19.18 872 GLU A C 1
ATOM 1676 O O . GLU A 1 222 ? -3.812 -6.692 40.996 1.00 17.90 872 GLU A O 1
ATOM 1682 N N . LEU A 1 223 ? -4.616 -4.700 41.657 1.00 18.10 873 LEU A N 1
ATOM 1683 C CA . LEU A 1 223 ? -3.421 -3.993 41.214 1.00 16.67 873 LEU A CA 1
ATOM 1684 C C . LEU A 1 223 ? -2.248 -4.287 42.142 1.00 17.12 873 LEU A C 1
ATOM 1685 O O . LEU A 1 223 ? -1.106 -4.372 41.694 1.00 16.07 873 LEU A O 1
ATOM 1690 N N . HIS A 1 224 ? -2.532 -4.440 43.434 1.00 16.93 874 HIS A N 1
ATOM 1691 C CA . HIS A 1 224 ? -1.492 -4.778 44.398 1.00 16.99 874 HIS A CA 1
ATOM 1692 C C . HIS A 1 224 ? -0.881 -6.113 43.977 1.00 17.81 874 HIS A C 1
ATOM 1693 O O . HIS A 1 224 ? 0.339 -6.270 43.963 1.00 16.91 874 HIS A O 1
ATOM 1700 N N . GLN A 1 225 ? -1.737 -7.072 43.631 1.00 16.30 875 GLN A N 1
ATOM 1701 C CA . GLN A 1 225 ? -1.262 -8.389 43.214 1.00 17.07 875 GLN A CA 1
ATOM 1702 C C . GLN A 1 225 ? -0.447 -8.297 41.932 1.00 17.64 875 GLN A C 1
ATOM 1703 O O . GLN A 1 225 ? 0.622 -8.902 41.811 1.00 17.99 875 GLN A O 1
ATOM 1709 N N . PHE A 1 226 ? -0.957 -7.533 40.974 1.00 16.35 876 PHE A N 1
ATOM 1710 C CA . PHE A 1 226 ? -0.275 -7.374 39.699 1.00 17.01 876 PHE A CA 1
ATOM 1711 C C . PHE A 1 226 ? 1.092 -6.717 39.828 1.00 16.12 876 PHE A C 1
ATOM 1712 O O . PHE A 1 226 ? 2.061 -7.185 39.229 1.00 17.13 876 PHE A O 1
AT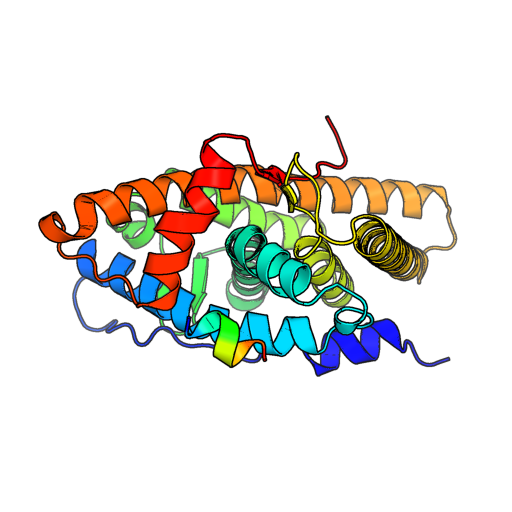OM 1720 N N . THR A 1 227 ? 1.184 -5.640 40.602 1.00 14.80 877 THR A N 1
ATOM 1721 C CA . THR A 1 227 ? 2.462 -4.950 40.736 1.00 15.47 877 THR A CA 1
ATOM 1722 C C . THR A 1 227 ? 3.456 -5.783 41.540 1.00 16.95 877 THR A C 1
ATOM 1723 O O . THR A 1 227 ? 4.652 -5.769 41.259 1.00 15.39 877 THR A O 1
ATOM 1727 N N . PHE A 1 228 ? 2.958 -6.526 42.524 1.00 16.75 878 PHE A N 1
ATOM 1728 C CA . PHE A 1 228 ? 3.834 -7.377 43.319 1.00 17.69 878 PHE A CA 1
ATOM 1729 C C . PHE A 1 228 ? 4.471 -8.414 42.392 1.00 17.74 878 PHE A C 1
ATOM 1730 O O . PHE A 1 228 ? 5.692 -8.586 42.388 1.00 16.94 878 PHE A O 1
ATOM 1738 N N . ASP A 1 229 ? 3.638 -9.107 41.613 1.00 18.46 879 ASP A N 1
ATOM 1739 C CA . ASP A 1 229 ? 4.132 -10.117 40.682 1.00 19.80 879 ASP A CA 1
ATOM 1740 C C . ASP A 1 229 ? 5.104 -9.511 39.678 1.00 19.42 879 ASP A C 1
ATOM 1741 O O . ASP A 1 229 ? 6.103 -10.135 39.321 1.00 18.65 879 ASP A O 1
ATOM 1746 N N . LEU A 1 230 ? 4.810 -8.294 39.223 1.00 17.17 880 LEU A N 1
ATOM 1747 C CA . LEU A 1 230 ? 5.672 -7.624 38.257 1.00 18.55 880 LEU A CA 1
ATOM 1748 C C . LEU A 1 230 ? 7.027 -7.278 38.876 1.00 18.27 880 LEU A C 1
ATOM 1749 O O . LEU A 1 230 ? 8.068 -7.437 38.238 1.00 20.53 880 LEU A O 1
ATOM 1754 N N . LEU A 1 231 ? 7.025 -6.818 40.124 1.00 17.57 881 LEU A N 1
ATOM 1755 C CA . LEU A 1 231 ? 8.277 -6.474 40.788 1.00 16.60 881 LEU A CA 1
ATOM 1756 C C . LEU A 1 231 ? 9.169 -7.706 40.895 1.00 17.48 881 LEU A C 1
ATOM 1757 O O . LEU A 1 231 ? 10.368 -7.643 40.634 1.00 18.93 881 LEU A O 1
ATOM 1762 N N . ILE A 1 232 ? 8.575 -8.827 41.289 1.00 17.60 882 ILE A N 1
ATOM 1763 C CA . ILE A 1 232 ? 9.329 -10.067 41.444 1.00 20.40 882 ILE A CA 1
ATOM 1764 C C . ILE A 1 232 ? 9.998 -10.522 40.146 1.00 22.91 882 ILE A C 1
ATOM 1765 O O . ILE A 1 232 ? 11.094 -11.082 40.176 1.00 24.55 882 ILE A O 1
ATOM 1770 N N . LYS A 1 233 ? 9.358 -10.273 39.008 1.00 23.26 883 LYS A N 1
ATOM 1771 C CA . LYS A 1 233 ? 9.933 -10.678 37.725 1.00 26.45 883 LYS A CA 1
ATOM 1772 C C . LYS A 1 233 ? 10.348 -9.492 36.857 1.00 26.61 883 LYS A C 1
ATOM 1773 O O . LYS A 1 233 ? 10.572 -9.650 35.658 1.00 26.00 883 LYS A O 1
ATOM 1779 N N . SER A 1 234 ? 10.468 -8.316 37.466 1.00 26.67 884 SER A N 1
ATOM 1780 C CA . SER A 1 234 ? 10.818 -7.105 36.728 1.00 28.36 884 SER A CA 1
ATOM 1781 C C . SER A 1 234 ? 12.105 -7.210 35.919 1.00 30.10 884 SER A C 1
ATOM 1782 O O . SER A 1 234 ? 12.173 -6.726 34.791 1.00 28.72 884 SER A O 1
ATOM 1785 N N . HIS A 1 235 ? 13.119 -7.851 36.490 1.00 33.34 885 HIS A N 1
ATOM 1786 C CA . HIS A 1 235 ? 14.402 -7.991 35.813 1.00 36.82 885 HIS A CA 1
ATOM 1787 C C . HIS A 1 235 ? 14.354 -8.758 34.493 1.00 37.48 885 HIS A C 1
ATOM 1788 O O . HIS A 1 235 ? 15.181 -8.524 33.612 1.00 39.43 885 HIS A O 1
ATOM 1795 N N . MET A 1 236 ? 13.395 -9.665 34.342 1.00 37.59 886 MET A N 1
ATOM 1796 C CA . MET A 1 236 ? 13.305 -10.435 33.106 1.00 39.08 886 MET A CA 1
ATOM 1797 C C . MET A 1 236 ? 12.292 -9.909 32.091 1.00 37.32 886 MET A C 1
ATOM 1798 O O . MET A 1 236 ? 12.195 -10.432 30.981 1.00 37.22 886 MET A O 1
ATOM 1803 N N . VAL A 1 237 ? 11.537 -8.880 32.466 1.00 34.76 887 VAL A N 1
ATOM 1804 C CA . VAL A 1 237 ? 10.561 -8.296 31.550 1.00 32.25 887 VAL A CA 1
ATOM 1805 C C . VAL A 1 237 ? 10.937 -6.853 31.221 1.00 31.34 887 VAL A C 1
ATOM 1806 O O . VAL A 1 237 ? 10.189 -6.141 30.556 1.00 30.88 887 VAL A O 1
ATOM 1810 N N . SER A 1 238 ? 12.108 -6.436 31.695 1.00 30.55 888 SER A N 1
ATOM 1811 C CA . SER A 1 238 ? 12.626 -5.092 31.454 1.00 29.02 888 SER A CA 1
ATOM 1812 C C . SER A 1 238 ? 11.744 -3.952 31.963 1.00 27.74 888 SER A C 1
ATOM 1813 O O . SER A 1 238 ? 11.623 -2.914 31.307 1.00 26.69 888 SER A O 1
ATOM 1816 N N . VAL A 1 239 ? 11.132 -4.139 33.127 1.00 25.45 889 VAL A N 1
ATOM 1817 C CA . VAL A 1 239 ? 10.294 -3.094 33.708 1.00 24.21 889 VAL A CA 1
ATOM 1818 C C . VAL A 1 239 ? 11.051 -2.464 34.869 1.00 25.19 889 VAL A C 1
ATOM 1819 O O . VAL A 1 239 ? 11.476 -3.160 35.791 1.00 27.35 889 VAL A O 1
ATOM 1823 N N . ASP A 1 240 ? 11.228 -1.150 34.821 1.00 24.12 890 ASP A N 1
ATOM 1824 C CA . ASP A 1 240 ? 11.957 -0.461 35.878 1.00 25.98 890 ASP A CA 1
ATOM 1825 C C . ASP A 1 240 ? 11.072 0.040 37.011 1.00 25.82 890 ASP A C 1
ATOM 1826 O O . ASP A 1 240 ? 10.016 0.628 36.773 1.00 24.06 890 ASP A O 1
ATOM 1831 N N . PHE A 1 241 ? 11.509 -0.208 38.243 1.00 23.83 891 PHE A N 1
ATOM 1832 C CA . PHE A 1 241 ? 10.785 0.255 39.420 1.00 22.19 891 PHE A CA 1
ATOM 1833 C C . PHE A 1 241 ? 11.615 1.289 40.169 1.00 22.68 891 PHE A C 1
ATOM 1834 O O . PHE A 1 241 ? 12.749 1.009 40.572 1.00 23.72 891 PHE A O 1
ATOM 1842 N N . PRO A 1 242 ? 11.072 2.502 40.351 1.00 22.69 892 PRO A N 1
ATOM 1843 C CA . PRO A 1 242 ? 11.811 3.538 41.076 1.00 22.87 892 PRO A CA 1
ATOM 1844 C C . PRO A 1 242 ? 11.998 3.090 42.523 1.00 23.33 892 PRO A C 1
ATOM 1845 O O . PRO A 1 242 ? 11.299 2.190 43.000 1.00 22.81 892 PRO A O 1
ATOM 1849 N N . GLU A 1 243 ? 12.923 3.734 43.223 1.00 24.75 893 GLU A N 1
ATOM 1850 C CA . GLU A 1 243 ? 13.240 3.391 44.605 1.00 26.66 893 GLU A CA 1
ATOM 1851 C C . GLU A 1 243 ? 12.086 3.268 45.598 1.00 25.00 893 GLU A C 1
ATOM 1852 O O . GLU A 1 243 ? 11.899 2.206 46.190 1.00 24.35 893 GLU A O 1
ATOM 1858 N N . MET A 1 244 ? 11.327 4.344 45.798 1.00 24.57 894 MET A N 1
ATOM 1859 C CA . MET A 1 244 ? 10.220 4.306 46.754 1.00 23.66 894 MET A CA 1
ATOM 1860 C C . MET A 1 244 ? 9.180 3.250 46.406 1.00 22.78 894 MET A C 1
ATOM 1861 O O . MET A 1 244 ? 8.678 2.556 47.287 1.00 21.34 894 MET A O 1
ATOM 1866 N N . MET A 1 245 ? 8.850 3.131 45.124 1.00 21.81 895 MET A N 1
ATOM 1867 C CA . MET A 1 245 ? 7.869 2.143 44.702 1.00 21.22 895 MET A CA 1
ATOM 1868 C C . MET A 1 245 ? 8.357 0.730 45.036 1.00 21.47 895 MET A C 1
ATOM 1869 O O . MET A 1 245 ? 7.616 -0.072 45.600 1.00 21.61 895 MET A O 1
ATOM 1874 N N . ALA A 1 246 ? 9.612 0.432 44.710 1.00 20.35 896 ALA A N 1
ATOM 1875 C CA . ALA A 1 246 ? 10.168 -0.893 44.972 1.00 20.39 896 ALA A CA 1
ATOM 1876 C C . ALA A 1 246 ? 10.168 -1.242 46.461 1.00 21.79 896 ALA A C 1
ATOM 1877 O O . ALA A 1 246 ? 9.902 -2.385 46.842 1.00 21.00 896 ALA A O 1
ATOM 1879 N N . GLU A 1 247 ? 10.470 -0.256 47.298 1.00 21.29 897 GLU A N 1
ATOM 1880 C CA . GLU A 1 247 ? 10.501 -0.470 48.738 1.00 22.03 897 GLU A CA 1
ATOM 1881 C C . GLU A 1 247 ? 9.100 -0.745 49.275 1.00 21.25 897 GLU A C 1
ATOM 1882 O O . GLU A 1 247 ? 8.894 -1.669 50.054 1.00 21.62 897 GLU A O 1
ATOM 1888 N N . ILE A 1 248 ? 8.136 0.064 48.854 1.00 19.49 898 ILE A N 1
ATOM 1889 C CA . ILE A 1 248 ? 6.762 -0.098 49.312 1.00 19.09 898 ILE A CA 1
ATOM 1890 C C . ILE A 1 248 ? 6.117 -1.391 48.826 1.00 17.98 898 ILE A C 1
ATOM 1891 O O . ILE A 1 248 ? 5.397 -2.060 49.571 1.00 17.90 898 ILE A O 1
ATOM 1896 N N . ILE A 1 249 ? 6.380 -1.746 47.575 1.00 16.19 899 ILE A N 1
ATOM 1897 C CA . ILE A 1 249 ? 5.794 -2.942 46.994 1.00 16.41 899 ILE A CA 1
ATOM 1898 C C . ILE A 1 249 ? 6.409 -4.231 47.536 1.00 16.74 899 ILE A C 1
ATOM 1899 O O . ILE A 1 249 ? 5.775 -5.281 47.510 1.00 17.45 899 ILE A O 1
ATOM 1904 N N . SER A 1 250 ? 7.634 -4.152 48.045 1.00 17.96 900 SER A N 1
ATOM 1905 C CA . SER A 1 250 ? 8.281 -5.341 48.584 1.00 19.98 900 SER A CA 1
ATOM 1906 C C . SER A 1 250 ? 8.114 -5.455 50.099 1.00 20.46 900 SER A C 1
ATOM 1907 O O . SER A 1 250 ? 8.278 -6.536 50.666 1.00 19.47 900 SER A O 1
ATOM 1910 N N . VAL A 1 251 ? 7.780 -4.350 50.759 1.00 21.05 901 VAL A N 1
ATOM 1911 C CA . VAL A 1 251 ? 7.627 -4.375 52.210 1.00 22.83 901 VAL A CA 1
ATOM 1912 C C . VAL A 1 251 ? 6.197 -4.207 52.707 1.00 23.54 901 VAL A C 1
ATOM 1913 O O . VAL A 1 251 ? 5.743 -4.970 53.560 1.00 26.56 901 VAL A O 1
ATOM 1917 N N . GLN A 1 252 ? 5.482 -3.223 52.172 1.00 21.59 902 GLN A N 1
ATOM 1918 C CA . GLN A 1 252 ? 4.115 -2.965 52.613 1.00 22.82 902 GLN A CA 1
ATOM 1919 C C . GLN A 1 252 ? 3.036 -3.728 51.850 1.00 20.37 902 GLN A C 1
ATOM 1920 O O . GLN A 1 252 ? 2.116 -4.274 52.455 1.00 20.76 902 GLN A O 1
ATOM 1926 N N . VAL A 1 253 ? 3.133 -3.765 50.525 1.00 18.98 903 VAL A N 1
ATOM 1927 C CA . VAL A 1 253 ? 2.118 -4.460 49.739 1.00 17.55 903 VAL A CA 1
ATOM 1928 C C . VAL A 1 253 ? 1.931 -5.929 50.153 1.00 17.50 903 VAL A C 1
ATOM 1929 O O . VAL A 1 253 ? 0.800 -6.409 50.248 1.00 17.55 903 VAL A O 1
ATOM 1933 N N . PRO A 1 254 ? 3.029 -6.665 50.413 1.00 17.05 904 PRO A N 1
ATOM 1934 C CA . PRO A 1 254 ? 2.861 -8.069 50.814 1.00 17.28 904 PRO A CA 1
ATOM 1935 C C . PRO A 1 254 ? 2.075 -8.221 52.121 1.00 17.81 904 PRO A C 1
ATOM 1936 O O . PRO A 1 254 ? 1.436 -9.250 52.349 1.00 18.89 904 PRO A O 1
ATOM 1940 N N . LYS A 1 255 ? 2.129 -7.211 52.986 1.00 18.81 905 LYS A N 1
ATOM 1941 C CA . LYS A 1 255 ? 1.381 -7.279 54.242 1.00 19.25 905 LYS A CA 1
ATOM 1942 C C . LYS A 1 255 ? -0.108 -7.230 53.913 1.00 21.05 905 LYS A C 1
ATOM 1943 O O . LYS A 1 255 ? -0.933 -7.826 54.603 1.00 21.60 905 LYS A O 1
ATOM 1949 N N . ILE A 1 256 ? -0.451 -6.507 52.853 1.00 20.49 906 ILE A N 1
ATOM 1950 C CA . ILE A 1 256 ? -1.843 -6.421 52.434 1.00 20.19 906 ILE A CA 1
ATOM 1951 C C . ILE A 1 256 ? -2.250 -7.750 51.801 1.00 20.28 906 ILE A C 1
ATOM 1952 O O . ILE A 1 256 ? -3.288 -8.327 52.143 1.00 21.90 906 ILE A O 1
ATOM 1957 N N . LEU A 1 257 ? -1.423 -8.237 50.882 1.00 19.34 907 LEU A N 1
ATOM 1958 C CA . LEU A 1 257 ? -1.705 -9.482 50.187 1.00 18.76 907 LEU A CA 1
ATOM 1959 C C . LEU A 1 257 ? -1.752 -10.708 51.095 1.00 18.93 907 LEU A C 1
ATOM 1960 O O . LEU A 1 257 ? -2.477 -11.661 50.807 1.00 21.63 907 LEU A O 1
ATOM 1965 N N . SER A 1 258 ? -0.988 -10.687 52.185 1.00 19.23 908 SER A N 1
ATOM 1966 C CA . SER A 1 258 ? -0.965 -11.819 53.117 1.00 20.22 908 SER A CA 1
ATOM 1967 C C . SER A 1 258 ? -2.043 -11.708 54.194 1.00 21.64 908 SER A C 1
ATOM 1968 O O . SER A 1 258 ? -2.115 -12.542 55.105 1.00 22.61 908 SER A O 1
ATOM 1971 N N . GLY A 1 259 ? -2.869 -10.669 54.094 1.00 21.42 909 GLY A N 1
ATOM 1972 C CA . GLY A 1 259 ? -3.954 -10.482 55.046 1.00 21.87 909 GLY A CA 1
ATOM 1973 C C . GLY A 1 259 ? -3.631 -9.852 56.389 1.00 20.65 909 GLY A C 1
ATOM 1974 O O . GLY A 1 259 ? -4.476 -9.858 57.282 1.00 24.20 909 GLY A O 1
ATOM 1975 N N . LYS A 1 260 ? -2.429 -9.306 56.544 1.00 19.46 910 LYS A N 1
ATOM 1976 C CA . LYS A 1 260 ? -2.036 -8.677 57.798 1.00 21.11 910 LYS A CA 1
ATOM 1977 C C . LYS A 1 260 ? -2.546 -7.243 57.868 1.00 22.11 910 LYS A C 1
ATOM 1978 O O . LYS A 1 260 ? -2.686 -6.675 58.949 1.00 23.66 910 LYS A O 1
ATOM 1984 N N . VAL A 1 261 ? -2.826 -6.671 56.702 1.00 22.10 911 VAL A N 1
ATOM 1985 C CA . VAL A 1 261 ? -3.355 -5.315 56.590 1.00 22.84 911 VAL A CA 1
ATOM 1986 C C . VAL A 1 261 ? -4.597 -5.433 55.714 1.00 21.36 911 VAL A C 1
ATOM 1987 O O . VAL A 1 261 ? -4.534 -5.969 54.609 1.00 21.01 911 VAL A O 1
ATOM 1991 N N . LYS A 1 262 ? -5.731 -4.938 56.201 1.00 22.46 912 LYS A N 1
ATOM 1992 C CA . LYS A 1 262 ? -6.965 -5.062 55.442 1.00 23.41 912 LYS A CA 1
ATOM 1993 C C . LYS A 1 262 ? -7.759 -3.771 55.310 1.00 22.23 912 LYS A C 1
ATOM 1994 O O . LYS A 1 262 ? -7.733 -2.919 56.191 1.00 22.01 912 LYS A O 1
ATOM 2000 N N . PRO A 1 263 ? -8.478 -3.619 54.190 1.00 23.20 913 PRO A N 1
ATOM 2001 C CA . PRO A 1 263 ? -9.291 -2.428 53.939 1.00 23.15 913 PRO A CA 1
ATOM 2002 C C . PRO A 1 263 ? -10.482 -2.412 54.882 1.00 23.58 913 PRO A C 1
ATOM 2003 O O . PRO A 1 263 ? -10.927 -3.461 55.348 1.00 23.90 913 PRO A O 1
ATOM 2007 N N . ILE A 1 264 ? -10.991 -1.220 55.163 1.00 22.40 914 ILE A N 1
ATOM 2008 C CA . ILE A 1 264 ? -12.156 -1.083 56.015 1.00 23.26 914 ILE A CA 1
ATOM 2009 C C . ILE A 1 264 ? -13.323 -0.913 55.052 1.00 23.83 914 ILE A C 1
ATOM 2010 O O . ILE A 1 264 ? -13.433 0.110 54.376 1.00 22.38 914 ILE A O 1
ATOM 2015 N N . TYR A 1 265 ? -14.171 -1.933 54.966 1.00 23.84 915 TYR A N 1
ATOM 2016 C CA . TYR A 1 265 ? -15.331 -1.885 54.088 1.00 25.29 915 TYR A CA 1
ATOM 2017 C C . TYR A 1 265 ? -16.552 -1.383 54.843 1.00 24.28 915 TYR A C 1
ATOM 2018 O O . TYR A 1 265 ? -16.766 -1.745 55.998 1.00 27.15 915 TYR A O 1
ATOM 2027 N N . PHE A 1 266 ? -17.355 -0.548 54.198 1.00 21.56 916 PHE A N 1
ATOM 2028 C CA . PHE A 1 266 ? -18.559 -0.053 54.846 1.00 20.84 916 PHE A CA 1
ATOM 2029 C C . PHE A 1 266 ? -19.600 -1.165 54.880 1.00 21.27 916 PHE A C 1
ATOM 2030 O O . PHE A 1 266 ? -20.263 -1.389 55.895 1.00 21.41 916 PHE A O 1
ATOM 2038 N N . HIS A 1 267 ? -19.722 -1.867 53.761 1.00 23.48 917 HIS A N 1
ATOM 2039 C CA . HIS A 1 267 ? -20.693 -2.946 53.622 1.00 26.52 917 HIS A CA 1
ATOM 2040 C C . HIS A 1 267 ? -19.991 -4.297 53.660 1.00 30.00 917 HIS A C 1
ATOM 2041 O O . HIS A 1 267 ? -18.769 -4.369 53.539 1.00 32.96 917 HIS A O 1
ATOM 2048 N N . THR A 1 268 ? -20.756 -5.369 53.831 1.00 33.18 918 THR A N 1
ATOM 2049 C CA . THR A 1 268 ? -20.156 -6.698 53.900 1.00 37.08 918 THR A CA 1
ATOM 2050 C C . THR A 1 268 ? -20.599 -7.570 52.728 1.00 38.75 918 THR A C 1
ATOM 2051 O O . THR A 1 268 ? -21.124 -8.677 52.975 1.00 41.11 918 THR A O 1
ATOM 2055 N N . GLY B 2 4 ? 14.079 5.597 54.741 1.00 43.39 99 GLY B N 1
ATOM 2056 C CA . GLY B 2 4 ? 13.894 5.656 53.262 1.00 43.75 99 GLY B CA 1
ATOM 2057 C C . GLY B 2 4 ? 13.584 7.053 52.756 1.00 43.97 99 GLY B C 1
ATOM 2058 O O . GLY B 2 4 ? 13.382 7.977 53.546 1.00 43.38 99 GLY B O 1
ATOM 2059 N N . LEU B 2 5 ? 13.548 7.209 51.435 1.00 43.14 100 LEU B N 1
ATOM 2060 C CA . LEU B 2 5 ? 13.257 8.501 50.825 1.00 42.64 100 LEU B CA 1
ATOM 2061 C C . LEU B 2 5 ? 11.845 8.948 51.182 1.00 41.70 100 LEU B C 1
ATOM 2062 O O . LEU B 2 5 ? 11.558 10.145 51.231 1.00 41.70 100 LEU B O 1
ATOM 2067 N N . LEU B 2 6 ? 10.965 7.980 51.424 1.00 40.30 101 LEU B N 1
ATOM 2068 C CA . LEU B 2 6 ? 9.585 8.279 51.785 1.00 40.26 101 LEU B CA 1
ATOM 2069 C C . LEU B 2 6 ? 9.570 8.891 53.180 1.00 40.48 101 LEU B C 1
ATOM 2070 O O . LEU B 2 6 ? 8.913 9.903 53.420 1.00 38.55 101 LEU B O 1
ATOM 2075 N N . TRP B 2 7 ? 10.305 8.266 54.096 1.00 41.99 102 TRP B N 1
ATOM 2076 C CA . TRP B 2 7 ? 10.393 8.748 55.468 1.00 43.49 102 TRP B CA 1
ATOM 2077 C C . TRP B 2 7 ? 10.954 10.165 55.498 1.00 43.29 102 TRP B C 1
ATOM 2078 O O . TRP B 2 7 ? 10.467 11.018 56.240 1.00 42.08 102 TRP B O 1
ATOM 2089 N N . ASP B 2 8 ? 11.980 10.409 54.688 1.00 43.03 103 ASP B N 1
ATOM 2090 C CA . ASP B 2 8 ? 12.596 11.728 54.609 1.00 44.05 103 ASP B CA 1
ATOM 2091 C C . ASP B 2 8 ? 11.585 12.727 54.061 1.00 43.26 103 ASP B C 1
ATOM 2092 O O . ASP B 2 8 ? 11.511 13.871 54.510 1.00 42.62 103 ASP B O 1
ATOM 2097 N N . LEU B 2 9 ? 10.811 12.276 53.081 1.00 42.49 104 LEU B N 1
ATOM 2098 C CA . LEU B 2 9 ? 9.796 13.103 52.445 1.00 41.75 104 LEU B CA 1
ATOM 2099 C C . LEU B 2 9 ? 8.731 13.468 53.475 1.00 40.80 104 LEU B C 1
ATOM 2100 O O . LEU B 2 9 ? 8.306 14.620 53.571 1.00 40.44 104 LEU B O 1
ATOM 2105 N N . LEU B 2 10 ? 8.314 12.472 54.250 1.00 39.91 105 LEU B N 1
ATOM 2106 C CA . LEU B 2 10 ? 7.295 12.649 55.279 1.00 40.34 105 LEU B CA 1
ATOM 2107 C C . LEU B 2 10 ? 7.754 13.567 56.409 1.00 41.35 105 LEU B C 1
ATOM 2108 O O . LEU B 2 10 ? 6.976 14.378 56.917 1.00 40.37 105 LEU B O 1
ATOM 2113 N N . THR B 2 11 ? 9.018 13.440 56.799 1.00 42.00 106 THR B N 1
ATOM 2114 C CA . THR B 2 11 ? 9.566 14.260 57.874 1.00 44.10 106 THR B CA 1
ATOM 2115 C C . THR B 2 11 ? 10.209 15.534 57.332 1.00 45.03 106 THR B C 1
ATOM 2116 O O . THR B 2 11 ? 10.948 16.187 58.094 1.00 46.11 106 THR B O 1
#

Organism: Pan troglodytes (NCBI:txid9598)

Secondary structure (DSSP, 8-state):
---HHHHHHHHH----------TTSPP-HHHHHHHHHHHHHHHHHHHHHHHHTSTTGGGS-HHHHHHHHHHHHHHHHHHHHHHHHHHHHTTSSEEEETTEEE-HHHHHHTT-HHHHHHHHHHHHHHHHTT--HHHHHHHHHHHTTSEEETT--TTHHHHHHHHHHHHHHHHHHHHTT---HHHHHHHHHHHHHHHHHHHHHHHHHHHHHHHHHHTHHHHT----HHHHHHHHHTHHHHHTTSEEE--S--/-HHHHHH-

CATH classification: 1.10.565.10

Nearest PDB structures (foldseek):
  1xnn-assembly1_A  TM=9.919E-01  e=2.882E-34  Rattus norvegicus
  5v8q-assembly1_A  TM=9.928E-01  e=4.802E-34  Homo sapiens
  4ok1-assembly1_A  TM=9.920E-01  e=1.605E-33  Homo sapiens
  5jjm-assembly1_A  TM=9.918E-01  e=1.396E-33  Homo sapiens
  4oj9-assembly1_A  TM=9.994E-01  e=4.060E-33  Homo sapiens